Protein AF-A0A1C6N3P7-F1 (afdb_monomer)

Radius of gyration: 24.01 Å; Cα contacts (8 Å, |Δi|>4): 183; chains: 1; bounding box: 75×59×72 Å

Sequence (224 aa):
MQPIRRKLLEGFGTLSPSPNPRHKPSPTPPKTPAANTPNLAEEYLAWARWLDVMHERARQGSEQEVRDLADGKLRFVLRRCMVLREKTMLGGTPGHVLLDETALLARELEQTIGELTGREMPPVDQWPLPCRLYHQQPASSLSQPPLGYSERRRERPARQNQLTDAEHRDAQQAVGCLVMVLQLLRRQPVLIESLPWHAAHASLSRIRDMGRLHVDPGALPAAG

Foldseek 3Di:
DDDDDDDDDDDDDDPDPDDPPDPLDDLDQPPPDPPPDPCPPVNVVSLVVVLVSLLVDLQVHDPVSLLSSLLSQLLVLLVLLVVLLVDLVVDPDDLVVSLLSLLLSLLSLLLSLCVLLVHDHDFSDDPPGHSVVSHDPPPPDDDDDDDDDDDDPVPPPPRPSAQDPVSLVSSLSSLVSSLVSLVSSVVPVVSCPDPSNVSSVVSSVSSCVSHVHDDPVPRDDPDD

pLDDT: mean 71.97, std 21.97, range [32.31, 96.31]

Secondary structure (DSSP, 8-state):
--------------------TT----SSPP----TT-S-HHHHHHHHHHHHHHHHHHHHHS-HHHHHHHHHHHHHHHHHHHHHHHHHHHH--S-HHHHHHHHHHHHHHHHHHHHHHTT------SSTTPPTTTTS------S-------------------S--HHHHHHHHHHHHHHHHHHHHHTT-HHHHTSHHHHHHHHHHHHHHHHHT----TTS-----

Structure (mmCIF, N/CA/C/O backbone):
data_AF-A0A1C6N3P7-F1
#
_entry.id   AF-A0A1C6N3P7-F1
#
loop_
_atom_site.group_PDB
_atom_site.id
_atom_site.type_symbol
_atom_site.label_atom_id
_atom_site.label_alt_id
_atom_site.label_comp_id
_atom_site.label_asym_id
_atom_site.label_entity_id
_atom_site.label_seq_id
_atom_site.pdbx_PDB_ins_code
_atom_site.Cartn_x
_atom_site.Cartn_y
_atom_site.Cartn_z
_atom_site.occupancy
_atom_site.B_iso_or_equiv
_atom_site.auth_seq_id
_atom_site.auth_comp_id
_atom_site.auth_asym_id
_atom_site.auth_atom_id
_atom_site.pdbx_PDB_model_num
ATOM 1 N N . MET A 1 1 ? 52.703 15.929 42.624 1.00 43.28 1 MET A N 1
ATOM 2 C CA . MET A 1 1 ? 51.842 17.020 42.120 1.00 43.28 1 MET A CA 1
ATOM 3 C C . MET A 1 1 ? 50.460 16.904 42.751 1.00 43.28 1 MET A C 1
ATOM 5 O O . MET A 1 1 ? 49.732 15.970 42.460 1.00 43.28 1 MET A O 1
ATOM 9 N N . GLN A 1 2 ? 50.137 17.829 43.647 1.00 32.31 2 GLN A N 1
ATOM 10 C CA . GLN A 1 2 ? 48.787 18.229 44.074 1.00 32.31 2 GLN A CA 1
ATOM 11 C C . GLN A 1 2 ? 48.765 19.771 43.965 1.00 32.31 2 GLN A C 1
ATOM 13 O O . GLN A 1 2 ? 49.855 20.349 43.971 1.00 32.31 2 GLN A O 1
ATOM 18 N N . PRO A 1 3 ? 47.630 20.485 44.077 1.00 52.41 3 PRO A N 1
ATOM 19 C CA . PRO A 1 3 ? 46.278 20.333 43.510 1.00 52.41 3 PRO A CA 1
ATOM 20 C C . PRO A 1 3 ? 45.799 21.687 42.885 1.00 52.41 3 PRO A C 1
ATOM 22 O O . PRO A 1 3 ? 46.578 22.624 42.850 1.00 52.41 3 PRO A O 1
ATOM 25 N N . ILE A 1 4 ? 44.547 21.798 42.397 1.00 35.03 4 ILE A N 1
ATOM 26 C CA . ILE A 1 4 ? 43.636 22.991 42.315 1.00 35.03 4 ILE A CA 1
ATOM 27 C C . ILE A 1 4 ? 42.421 22.512 41.479 1.00 35.03 4 ILE A C 1
ATOM 29 O O . ILE A 1 4 ? 42.578 22.186 40.311 1.00 35.03 4 ILE A O 1
ATOM 33 N N . ARG A 1 5 ? 41.252 22.138 42.024 1.00 34.22 5 ARG A N 1
ATOM 34 C CA . ARG A 1 5 ? 40.142 22.886 42.670 1.00 34.22 5 ARG A CA 1
ATOM 35 C C . ARG A 1 5 ? 39.491 24.022 41.842 1.00 34.22 5 ARG A C 1
ATOM 37 O O . ARG A 1 5 ? 39.962 25.145 41.869 1.00 34.22 5 ARG A O 1
ATOM 44 N N . ARG A 1 6 ? 38.279 23.700 41.348 1.00 41.03 6 ARG A N 1
ATOM 45 C CA . ARG A 1 6 ? 36.998 24.461 41.389 1.00 41.03 6 ARG A CA 1
ATOM 46 C C . ARG A 1 6 ? 36.874 25.781 40.614 1.00 41.03 6 ARG A C 1
ATOM 48 O O . ARG A 1 6 ? 37.550 26.739 40.950 1.00 41.03 6 ARG A O 1
ATOM 55 N N . LYS A 1 7 ? 35.827 25.875 39.778 1.00 36.72 7 LYS A N 1
ATOM 56 C CA . LYS A 1 7 ? 34.465 26.412 40.082 1.00 36.72 7 LYS A CA 1
ATOM 57 C C . LYS A 1 7 ? 33.482 25.668 39.151 1.00 36.72 7 LYS A C 1
ATOM 59 O O . LYS A 1 7 ? 33.821 25.500 37.992 1.00 36.72 7 LYS A O 1
ATOM 64 N N . LEU A 1 8 ? 32.369 25.034 39.526 1.00 37.06 8 LEU A N 1
ATOM 65 C CA . LEU A 1 8 ? 31.287 25.314 40.479 1.00 37.06 8 LEU A CA 1
ATOM 66 C C . LEU A 1 8 ? 30.605 26.671 40.246 1.00 37.06 8 LEU A C 1
ATOM 68 O O . LEU A 1 8 ? 30.988 27.675 40.834 1.00 37.06 8 LEU A O 1
ATOM 72 N N . LEU A 1 9 ? 29.603 26.650 39.371 1.00 35.41 9 LEU A N 1
ATOM 73 C CA . LEU A 1 9 ? 28.275 27.218 39.612 1.00 35.41 9 LEU A CA 1
ATOM 74 C C . LEU A 1 9 ? 27.306 26.108 39.173 1.00 35.41 9 LEU A C 1
ATOM 76 O O . LEU A 1 9 ? 27.269 25.755 38.001 1.00 35.41 9 LEU A O 1
ATOM 80 N N . GLU A 1 10 ? 26.823 25.263 40.083 1.00 34.00 10 GLU A N 1
ATOM 81 C CA . GLU A 1 10 ? 25.628 25.506 40.908 1.00 34.00 10 GLU A CA 1
ATOM 82 C C . GLU A 1 10 ? 24.462 26.070 40.104 1.00 34.00 10 GLU A C 1
ATOM 84 O O . GLU A 1 10 ? 24.495 27.213 39.661 1.00 34.00 10 GLU A O 1
ATOM 89 N N . GLY A 1 11 ? 23.400 25.272 39.995 1.00 33.38 11 GLY A N 1
ATOM 90 C CA . GLY A 1 11 ? 22.095 25.831 39.699 1.00 33.38 11 GLY A CA 1
ATOM 91 C C . GLY A 1 11 ? 21.077 24.851 39.146 1.00 33.38 11 GLY A C 1
ATOM 92 O O . GLY A 1 11 ? 20.816 24.868 37.956 1.00 33.38 11 GLY A O 1
ATOM 93 N N . PHE A 1 12 ? 20.450 24.099 40.050 1.00 34.66 12 PHE A N 1
ATOM 94 C CA . PHE A 1 12 ? 19.056 23.652 39.964 1.00 34.66 12 PHE A CA 1
ATOM 95 C C . PHE A 1 12 ? 18.642 22.662 38.866 1.00 34.66 12 PHE A C 1
ATOM 97 O O . PHE A 1 12 ? 18.469 22.999 37.702 1.00 34.66 12 PHE A O 1
ATOM 104 N N . GLY A 1 13 ? 18.290 21.454 39.313 1.00 33.44 13 GLY A N 1
ATOM 105 C CA . GLY A 1 13 ? 17.357 20.602 38.586 1.00 33.44 13 GLY A CA 1
ATOM 106 C C . GLY A 1 13 ? 17.623 19.119 38.765 1.00 33.44 13 GLY A C 1
ATOM 107 O O . GLY A 1 13 ? 18.137 18.466 37.867 1.00 33.44 13 GLY A O 1
ATOM 108 N N . THR A 1 14 ? 17.231 18.563 39.907 1.00 40.44 14 THR A N 1
ATOM 109 C CA . THR A 1 14 ? 16.907 17.138 40.022 1.00 40.44 14 THR A CA 1
ATOM 110 C C . THR A 1 14 ? 15.862 16.767 38.966 1.00 40.44 14 THR A C 1
ATOM 112 O O . THR A 1 14 ? 14.667 16.939 39.196 1.00 40.44 14 THR A O 1
ATOM 115 N N . LEU A 1 15 ? 16.283 16.246 37.813 1.00 36.34 15 LEU A N 1
ATOM 116 C CA . LEU A 1 15 ? 15.390 15.518 36.914 1.00 36.34 15 LEU A CA 1
ATOM 117 C C . LEU A 1 15 ? 15.471 14.036 37.264 1.00 36.34 15 LEU A C 1
ATOM 119 O O . LEU A 1 15 ? 16.170 13.241 36.644 1.00 36.34 15 LEU A O 1
ATOM 123 N N . SER A 1 16 ? 14.729 13.702 38.317 1.00 35.94 16 SER A N 1
ATOM 124 C CA . SER A 1 16 ? 14.156 12.372 38.481 1.00 35.94 16 SER A CA 1
ATOM 125 C C . SER A 1 16 ? 13.412 11.994 37.185 1.00 35.94 16 SER A C 1
ATOM 127 O O . SER A 1 16 ? 12.793 12.871 36.570 1.00 35.94 16 SER A O 1
ATOM 129 N N . PRO A 1 17 ? 13.450 10.728 36.738 1.00 44.81 17 PRO A N 1
ATOM 130 C CA . PRO A 1 17 ? 12.783 10.316 35.516 1.00 44.81 17 PRO A CA 1
ATOM 131 C C . PRO A 1 17 ? 11.279 10.303 35.782 1.00 44.81 17 PRO A C 1
ATOM 133 O O . PRO A 1 17 ? 10.787 9.477 36.545 1.00 44.81 17 PRO A O 1
ATOM 136 N N . SER A 1 18 ? 10.540 11.228 35.173 1.00 36.03 18 SER A N 1
ATOM 137 C CA . SER A 1 18 ? 9.080 11.175 35.195 1.00 36.03 18 SER A CA 1
ATOM 138 C C . SER A 1 18 ? 8.578 10.812 33.796 1.00 36.03 18 SER A C 1
ATOM 140 O O . SER A 1 18 ? 8.725 11.617 32.871 1.00 36.03 18 SER A O 1
ATOM 142 N N . PRO A 1 19 ? 8.024 9.601 33.599 1.00 43.34 19 PRO A N 1
ATOM 143 C CA . PRO A 1 19 ? 7.340 9.253 32.369 1.00 43.34 19 PRO A CA 1
ATOM 144 C C . PRO A 1 19 ? 6.043 10.049 32.371 1.00 43.34 19 PRO A C 1
ATOM 146 O O . PRO A 1 19 ? 5.183 9.816 33.211 1.00 43.34 19 PRO A O 1
ATOM 149 N N . ASN A 1 20 ? 5.901 11.022 31.477 1.00 32.62 20 ASN A N 1
ATOM 150 C CA . ASN A 1 20 ? 4.658 11.775 31.379 1.00 32.62 20 ASN A CA 1
ATOM 151 C C . ASN A 1 20 ? 3.608 10.869 30.703 1.00 32.62 20 ASN A C 1
ATOM 153 O O . ASN A 1 20 ? 3.689 10.664 29.489 1.00 32.62 20 ASN A O 1
ATOM 157 N N . PRO A 1 21 ? 2.622 10.295 31.420 1.00 46.12 21 PRO A N 1
ATOM 158 C CA . PRO A 1 21 ? 1.696 9.330 30.859 1.00 46.12 21 PRO A CA 1
ATOM 159 C C . PRO A 1 21 ? 0.393 10.073 30.587 1.00 46.12 21 PRO A C 1
ATOM 161 O O . PRO A 1 21 ? -0.566 9.912 31.338 1.00 46.12 21 PRO A O 1
ATOM 164 N N . ARG A 1 22 ? 0.376 11.003 29.618 1.00 38.19 22 ARG A N 1
ATOM 165 C CA . ARG A 1 22 ? -0.874 11.714 29.275 1.00 38.19 22 ARG A CA 1
ATOM 166 C C . ARG A 1 22 ? -0.908 12.543 27.994 1.00 38.19 22 ARG A C 1
ATOM 168 O O . ARG A 1 22 ? -1.908 13.222 27.771 1.00 38.19 22 ARG A O 1
ATOM 175 N N . HIS A 1 23 ? 0.083 12.463 27.109 1.00 41.00 23 HIS A N 1
ATOM 176 C CA . HIS A 1 23 ? -0.179 12.881 25.734 1.00 41.00 23 HIS A CA 1
ATOM 177 C C . HIS A 1 23 ? -0.867 11.730 25.020 1.00 41.00 23 HIS A C 1
ATOM 179 O O . HIS A 1 23 ? -0.221 10.743 24.687 1.00 41.00 23 HIS A O 1
ATOM 185 N N . LYS A 1 24 ? -2.181 11.853 24.797 1.00 42.16 24 LYS A N 1
ATOM 186 C CA . LYS A 1 24 ? -2.827 11.092 23.726 1.00 42.16 24 LYS A CA 1
ATOM 187 C C . LYS A 1 24 ? -2.070 11.459 22.444 1.00 42.16 24 LYS A C 1
ATOM 189 O O . LYS A 1 24 ? -2.105 12.634 22.069 1.00 42.16 24 LYS A O 1
ATOM 194 N N . PRO A 1 25 ? -1.317 10.534 21.833 1.00 50.12 25 PRO A N 1
ATOM 195 C CA . PRO A 1 25 ? -0.632 10.825 20.5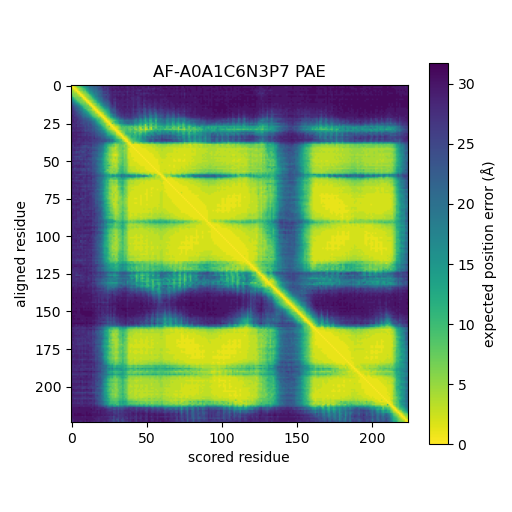85 1.00 50.12 25 PRO A CA 1
ATOM 196 C C . PRO A 1 25 ? -1.671 11.225 19.534 1.00 50.12 25 PRO A C 1
ATOM 198 O O . PRO A 1 25 ? -2.790 10.706 19.524 1.00 50.12 25 PRO A O 1
ATOM 201 N N . SER A 1 26 ? -1.322 12.223 18.721 1.00 50.47 26 SER A N 1
ATOM 202 C CA . SER A 1 26 ? -2.268 12.884 17.823 1.00 50.47 26 SER A CA 1
ATOM 203 C C . SER A 1 26 ? -2.963 11.877 16.892 1.00 50.47 26 SER A C 1
ATOM 205 O O . SER A 1 26 ? -2.279 11.031 16.310 1.00 50.47 26 SER A O 1
ATOM 207 N N . PRO A 1 27 ? -4.291 11.980 16.681 1.00 58.00 27 PRO A N 1
ATOM 208 C CA . PRO A 1 27 ? -5.007 11.165 15.696 1.00 58.00 27 PRO A CA 1
ATOM 209 C C . PRO A 1 27 ? -4.622 11.517 14.252 1.00 58.00 27 PRO A C 1
ATOM 211 O O . PRO A 1 27 ? -5.030 10.837 13.319 1.00 58.00 27 PRO A O 1
ATOM 214 N N . THR A 1 28 ? -3.863 12.594 14.046 1.00 66.62 28 THR A N 1
ATOM 215 C CA . THR A 1 28 ? -3.425 13.004 12.714 1.00 66.62 28 THR A CA 1
ATOM 216 C C . THR A 1 28 ? -2.203 12.204 12.270 1.00 66.62 28 THR A C 1
ATOM 218 O O . THR A 1 28 ? -1.223 12.174 13.023 1.00 66.62 28 THR A O 1
ATOM 221 N N . PRO A 1 29 ? -2.212 11.641 11.049 1.00 70.06 29 PRO A N 1
ATOM 222 C CA . PRO A 1 29 ? -1.032 11.009 10.474 1.00 70.06 29 PRO A CA 1
ATOM 223 C C . PRO A 1 29 ? 0.133 12.007 10.363 1.00 70.06 29 PRO A C 1
ATOM 225 O O . PRO A 1 29 ? -0.095 13.227 10.354 1.00 70.06 29 PRO A O 1
ATOM 228 N N . PRO A 1 30 ? 1.385 11.520 10.276 1.00 75.25 30 PRO A N 1
ATOM 229 C CA . PRO A 1 30 ? 2.530 12.388 10.052 1.00 75.25 30 PRO A CA 1
ATOM 230 C C . PRO A 1 30 ? 2.317 13.221 8.784 1.00 75.25 30 PRO A C 1
ATOM 232 O O . PRO A 1 30 ? 1.809 12.730 7.776 1.00 75.25 30 PRO A O 1
ATOM 235 N N . LYS A 1 31 ? 2.682 14.508 8.845 1.00 70.44 31 LYS A N 1
ATOM 236 C CA . LYS A 1 31 ? 2.590 15.397 7.684 1.00 70.44 31 LYS A CA 1
ATOM 237 C C . LYS A 1 31 ? 3.487 14.838 6.592 1.00 70.44 31 LYS A C 1
ATOM 239 O O . LYS A 1 31 ? 4.702 14.839 6.759 1.00 70.44 31 LYS A O 1
ATOM 244 N N . THR A 1 32 ? 2.887 14.402 5.491 1.00 59.53 32 THR A N 1
ATOM 245 C CA . THR A 1 32 ? 3.620 14.076 4.273 1.00 59.53 32 THR A CA 1
ATOM 246 C C . THR A 1 32 ? 4.294 15.357 3.794 1.00 59.53 32 THR 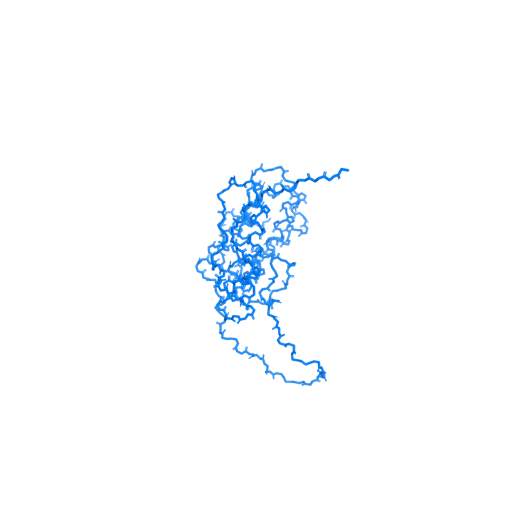A C 1
ATOM 248 O O . THR A 1 32 ? 3.594 16.320 3.458 1.00 59.53 32 THR A O 1
ATOM 251 N N . PRO A 1 33 ? 5.628 15.442 3.835 1.00 54.16 33 PRO A N 1
ATOM 252 C CA . PRO A 1 33 ? 6.298 16.632 3.357 1.00 54.16 33 PRO A CA 1
ATOM 253 C C . PRO A 1 33 ? 6.109 16.742 1.833 1.00 54.16 33 PRO A C 1
ATOM 255 O O . PRO A 1 33 ? 5.895 15.745 1.141 1.00 54.16 33 PRO A O 1
ATOM 258 N N . ALA A 1 34 ? 6.118 17.969 1.304 1.00 51.81 34 ALA A N 1
ATOM 259 C CA . ALA A 1 34 ? 6.021 18.192 -0.139 1.00 51.81 34 ALA A CA 1
ATOM 260 C C . ALA A 1 34 ? 7.133 17.415 -0.868 1.00 51.81 34 ALA A C 1
ATOM 262 O O . ALA A 1 34 ? 8.212 17.244 -0.300 1.00 51.81 34 ALA A O 1
ATOM 263 N N . ALA A 1 35 ? 6.873 16.995 -2.115 1.00 53.12 35 ALA A N 1
ATOM 264 C CA . ALA A 1 35 ? 7.624 16.028 -2.941 1.00 53.12 35 ALA A CA 1
ATOM 265 C C . ALA A 1 35 ? 9.168 16.182 -3.040 1.00 53.12 35 ALA A C 1
ATOM 267 O O . ALA A 1 35 ? 9.828 15.342 -3.636 1.00 53.12 35 ALA A O 1
ATOM 268 N N . ASN A 1 36 ? 9.763 17.207 -2.427 1.00 50.41 36 ASN A N 1
ATOM 269 C CA . ASN A 1 36 ? 11.185 17.549 -2.469 1.00 50.41 36 ASN A CA 1
ATOM 270 C C . ASN A 1 36 ? 11.937 17.293 -1.147 1.00 50.41 36 ASN A C 1
ATOM 272 O O . ASN A 1 36 ? 12.930 17.964 -0.867 1.00 50.41 36 ASN A O 1
ATOM 276 N N . THR A 1 37 ? 11.474 16.383 -0.289 1.00 53.31 37 THR A N 1
ATOM 277 C CA . THR A 1 37 ? 12.134 16.132 1.008 1.00 53.31 37 THR A CA 1
ATOM 278 C C . THR A 1 37 ? 13.145 14.988 0.906 1.00 53.31 37 THR A C 1
ATOM 280 O O . THR A 1 37 ? 12.773 13.887 0.509 1.00 53.31 37 THR A O 1
ATOM 283 N N . PRO A 1 38 ? 14.414 15.196 1.296 1.00 55.56 38 PRO A N 1
ATOM 284 C CA . PRO A 1 38 ? 15.492 14.238 1.047 1.00 55.56 38 PRO A CA 1
ATOM 285 C C . PRO A 1 38 ? 15.511 13.001 1.965 1.00 55.56 38 PRO A C 1
ATOM 287 O O . PRO A 1 38 ? 16.461 12.228 1.878 1.00 55.56 38 PRO A O 1
ATOM 290 N N . ASN A 1 39 ? 14.513 12.770 2.832 1.00 77.31 39 ASN A N 1
ATOM 291 C CA . ASN A 1 39 ? 14.561 11.646 3.778 1.00 77.31 39 ASN A CA 1
ATOM 292 C C . ASN A 1 39 ? 13.263 10.824 3.868 1.00 77.31 39 ASN A C 1
ATOM 294 O O . ASN A 1 39 ? 12.530 10.856 4.855 1.00 77.31 39 ASN A O 1
ATOM 298 N N . LEU A 1 40 ? 13.006 10.033 2.822 1.00 79.50 40 LEU A N 1
ATOM 299 C CA . LEU A 1 40 ? 11.903 9.066 2.773 1.00 79.50 40 LEU A CA 1
ATOM 300 C C . LEU A 1 40 ? 11.977 8.025 3.909 1.00 79.50 40 LEU A C 1
ATOM 302 O O . LEU A 1 40 ? 10.947 7.556 4.389 1.00 79.50 40 LEU 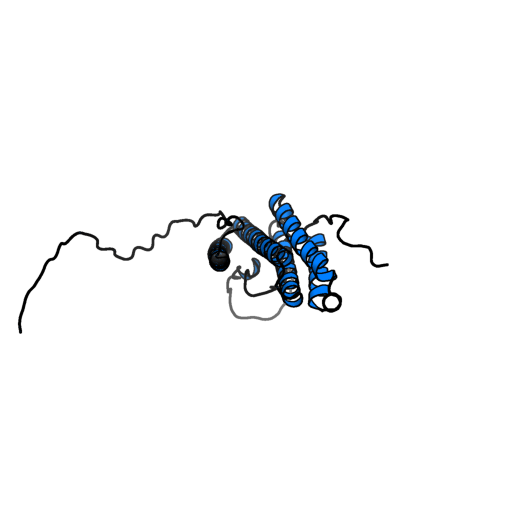A O 1
ATOM 306 N N . ALA A 1 41 ? 13.186 7.675 4.360 1.00 76.19 41 ALA A N 1
ATOM 307 C CA . ALA A 1 41 ? 13.377 6.719 5.447 1.00 76.19 41 ALA A CA 1
ATOM 308 C C . ALA A 1 41 ? 12.863 7.272 6.786 1.00 76.19 41 ALA A C 1
ATOM 310 O O . ALA A 1 41 ? 12.147 6.575 7.504 1.00 76.19 41 ALA A O 1
ATOM 311 N N . GLU A 1 42 ? 13.161 8.535 7.103 1.00 79.00 42 GLU A N 1
ATOM 312 C CA . GLU A 1 42 ? 12.590 9.215 8.274 1.00 79.00 42 GLU A CA 1
ATOM 313 C C . GLU A 1 42 ? 11.068 9.338 8.182 1.00 79.00 42 GLU A C 1
ATOM 315 O O . GLU A 1 42 ? 10.377 9.119 9.180 1.00 79.00 42 GLU A O 1
ATOM 320 N N . GLU A 1 43 ? 10.534 9.627 6.991 1.00 83.94 43 GLU A N 1
ATOM 321 C CA . GLU A 1 43 ? 9.088 9.670 6.764 1.00 83.94 43 GLU A CA 1
ATOM 322 C C . GLU A 1 43 ? 8.443 8.315 7.094 1.00 83.94 43 GLU A C 1
ATOM 324 O O . GLU A 1 43 ? 7.477 8.250 7.856 1.00 83.94 43 GLU A O 1
ATOM 329 N N . TYR A 1 44 ? 8.996 7.216 6.576 1.00 83.00 44 TYR A N 1
ATOM 330 C CA . TYR A 1 44 ? 8.456 5.874 6.811 1.00 83.00 44 TYR A CA 1
ATOM 331 C C . TYR A 1 44 ? 8.609 5.436 8.267 1.00 83.00 44 TYR A C 1
ATOM 333 O O . TYR A 1 44 ? 7.700 4.810 8.805 1.00 83.00 44 TYR A O 1
ATOM 341 N N . LEU A 1 45 ? 9.694 5.821 8.944 1.00 80.69 45 LEU A N 1
ATOM 342 C CA . LEU A 1 45 ? 9.842 5.600 10.385 1.00 80.69 45 LEU A CA 1
ATOM 343 C C . LEU A 1 45 ? 8.798 6.376 11.198 1.00 80.69 45 LEU A C 1
ATOM 345 O O . LEU A 1 45 ? 8.297 5.862 12.200 1.00 80.69 45 LEU A O 1
ATOM 349 N N . ALA A 1 46 ? 8.445 7.595 10.784 1.00 82.44 46 ALA A N 1
ATOM 350 C CA . ALA A 1 46 ? 7.387 8.368 11.430 1.00 82.44 46 ALA A CA 1
ATOM 351 C C . ALA A 1 46 ? 6.010 7.717 11.228 1.00 82.44 46 ALA A C 1
ATOM 353 O O . ALA A 1 46 ? 5.249 7.592 12.190 1.00 82.44 46 ALA A O 1
ATOM 354 N N . TRP A 1 47 ? 5.714 7.248 10.011 1.00 85.69 47 TRP A N 1
ATOM 355 C CA . TRP A 1 47 ? 4.516 6.453 9.725 1.00 85.69 47 TRP A CA 1
ATOM 356 C C . TRP A 1 47 ? 4.471 5.166 10.543 1.00 85.69 47 TRP A C 1
ATOM 358 O O . TRP A 1 47 ? 3.421 4.846 11.095 1.00 85.69 47 TRP A O 1
ATOM 368 N N . ALA A 1 48 ? 5.606 4.475 10.678 1.00 82.44 48 ALA A N 1
ATOM 369 C CA . ALA A 1 48 ? 5.713 3.259 11.470 1.00 82.44 48 ALA A CA 1
ATOM 370 C C . ALA A 1 48 ? 5.333 3.479 12.927 1.00 82.44 48 ALA A C 1
ATOM 372 O O . ALA A 1 48 ? 4.377 2.885 13.419 1.00 82.44 48 ALA A O 1
ATOM 373 N N . ARG A 1 49 ? 5.988 4.445 13.574 1.00 82.38 49 ARG A N 1
ATOM 374 C CA . ARG A 1 49 ? 5.697 4.802 14.968 1.00 82.38 49 ARG A CA 1
ATOM 375 C C . ARG A 1 49 ? 4.248 5.238 15.166 1.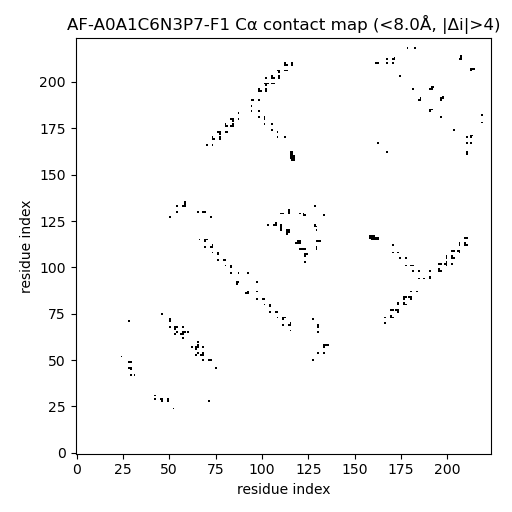00 82.38 49 ARG A C 1
ATOM 377 O O . ARG A 1 49 ? 3.653 4.938 16.198 1.00 82.38 49 ARG A O 1
ATOM 384 N N . TRP A 1 50 ? 3.679 5.963 14.204 1.00 84.81 50 TRP A N 1
ATOM 385 C CA . TRP A 1 50 ? 2.289 6.402 14.283 1.00 84.81 50 TRP A CA 1
ATOM 386 C C . TRP A 1 50 ? 1.305 5.232 14.139 1.00 84.81 50 TRP A C 1
ATOM 388 O O . TRP A 1 50 ? 0.363 5.134 14.923 1.00 84.81 50 TRP A O 1
ATOM 398 N N . LEU A 1 51 ? 1.538 4.310 13.201 1.00 86.06 51 LEU A N 1
ATOM 399 C CA . LEU A 1 51 ? 0.712 3.111 13.037 1.00 86.06 51 LEU A CA 1
ATOM 400 C C . LEU A 1 51 ? 0.825 2.159 14.237 1.00 86.06 51 LEU A C 1
ATOM 402 O O . LEU A 1 51 ? -0.187 1.582 14.624 1.00 86.06 51 LEU A O 1
ATOM 406 N N . ASP A 1 52 ? 1.994 2.052 14.874 1.00 83.31 52 ASP A N 1
ATOM 407 C CA . ASP A 1 52 ? 2.175 1.272 16.109 1.00 83.31 52 ASP A CA 1
ATOM 408 C C . ASP A 1 52 ? 1.354 1.857 17.268 1.00 83.31 52 ASP A C 1
ATOM 410 O O . ASP A 1 52 ? 0.687 1.144 18.018 1.00 83.31 52 ASP A O 1
ATOM 414 N N . VAL A 1 53 ? 1.326 3.183 17.382 1.00 84.62 53 VAL A N 1
ATOM 415 C CA . VAL A 1 53 ? 0.469 3.884 18.340 1.00 84.62 53 VAL A CA 1
ATOM 416 C C . VAL A 1 53 ? -1.017 3.639 18.055 1.00 84.62 53 VAL A C 1
ATOM 418 O O . VAL A 1 53 ? -1.792 3.381 18.978 1.00 84.62 53 VAL A O 1
ATOM 421 N N . MET A 1 54 ? -1.430 3.732 16.788 1.00 84.06 54 MET A N 1
ATOM 422 C CA . MET A 1 54 ? -2.810 3.460 16.375 1.00 84.06 54 MET A CA 1
ATOM 423 C C . MET A 1 54 ? -3.187 2.003 16.635 1.00 84.06 54 MET A C 1
ATOM 425 O O . MET A 1 54 ? -4.312 1.721 17.046 1.00 84.06 54 MET A O 1
ATOM 429 N N . HIS A 1 55 ? -2.236 1.087 16.465 1.00 82.69 55 HIS A N 1
ATOM 430 C CA . HIS A 1 55 ? -2.392 -0.308 16.827 1.00 82.69 55 HIS A CA 1
ATOM 431 C C . HIS A 1 55 ? -2.660 -0.475 18.327 1.00 82.69 55 HIS A C 1
ATOM 433 O O . HIS A 1 55 ? -3.654 -1.113 18.684 1.00 82.69 55 HIS A O 1
ATOM 439 N N . GLU A 1 56 ? -1.832 0.104 19.199 1.00 82.31 56 GLU A N 1
ATOM 440 C CA . GLU A 1 56 ? -2.020 -0.011 20.652 1.00 82.31 56 GLU A CA 1
ATOM 441 C C . GLU A 1 56 ? -3.378 0.537 21.109 1.00 82.31 56 GLU A C 1
ATOM 443 O O . GLU A 1 56 ? -4.019 -0.045 21.987 1.00 82.31 56 GLU A O 1
ATOM 448 N N . ARG A 1 57 ? -3.866 1.601 20.458 1.00 82.00 57 ARG A N 1
ATOM 449 C CA . ARG A 1 57 ? -5.226 2.119 20.662 1.00 82.00 57 ARG A CA 1
ATOM 450 C C . ARG A 1 57 ? -6.279 1.112 20.209 1.00 82.00 57 ARG A C 1
ATOM 452 O O . ARG A 1 57 ? -7.060 0.639 21.025 1.00 82.00 57 ARG A O 1
ATOM 459 N N . ALA A 1 58 ? -6.219 0.674 18.952 1.00 80.38 58 ALA A N 1
ATOM 460 C CA . ALA A 1 58 ? -7.146 -0.308 18.390 1.00 80.38 58 ALA A CA 1
ATOM 461 C C . ALA A 1 58 ? -7.199 -1.634 19.177 1.00 80.38 58 ALA A C 1
ATOM 463 O O . ALA A 1 58 ? -8.225 -2.312 19.159 1.00 80.38 58 ALA A O 1
ATOM 464 N N . ARG A 1 59 ? -6.123 -2.008 19.885 1.00 76.19 59 ARG A N 1
ATOM 465 C CA . ARG A 1 59 ? -6.074 -3.206 20.742 1.00 76.19 59 ARG A CA 1
ATOM 466 C C . ARG A 1 59 ? -6.931 -3.080 22.004 1.00 76.19 59 ARG A C 1
ATOM 468 O O . ARG A 1 59 ? -7.423 -4.085 22.509 1.00 76.19 59 ARG A O 1
ATOM 475 N N . GLN A 1 60 ? -7.068 -1.870 22.535 1.00 73.38 60 GLN A N 1
ATOM 476 C CA . GLN A 1 60 ? -7.778 -1.567 23.785 1.00 73.38 60 GLN A CA 1
ATOM 477 C C . GLN A 1 60 ? -9.115 -0.846 23.529 1.00 73.38 60 GLN A C 1
ATOM 479 O O . GLN A 1 60 ? -9.877 -0.589 24.461 1.00 73.38 60 GLN A O 1
ATOM 484 N N . GLY A 1 61 ? -9.363 -0.500 22.267 1.00 65.56 61 GLY A N 1
ATOM 485 C CA . GLY A 1 61 ? -10.347 0.471 21.833 1.00 65.56 61 GLY A CA 1
ATOM 486 C C . GLY A 1 61 ? -11.661 -0.069 21.300 1.00 65.56 61 GLY A C 1
ATOM 487 O O . GLY A 1 61 ? -11.924 -1.269 21.244 1.00 65.56 61 GLY A O 1
ATOM 488 N N . SER A 1 62 ? -12.496 0.878 20.876 1.00 79.81 62 SER A N 1
ATOM 489 C CA . SER A 1 62 ? -13.765 0.624 20.195 1.00 79.81 62 SER A CA 1
ATOM 490 C C . SER A 1 62 ? -13.561 0.254 18.721 1.00 79.81 62 SER A C 1
ATOM 492 O O . SER A 1 62 ? -12.477 0.407 18.157 1.00 79.81 62 SER A O 1
ATOM 494 N N . GLU A 1 63 ? -14.636 -0.178 18.055 1.00 78.06 63 GLU A N 1
ATOM 495 C CA . GLU A 1 63 ? -14.636 -0.441 16.607 1.00 78.06 63 GLU A CA 1
ATOM 496 C C . GLU A 1 63 ? -14.156 0.762 15.778 1.00 78.06 63 GLU A C 1
ATOM 498 O O . GLU A 1 63 ? -13.547 0.574 14.725 1.00 78.06 63 GLU A O 1
ATOM 503 N N . GLN A 1 64 ? -14.361 1.985 16.276 1.00 82.75 64 GLN A N 1
ATOM 504 C CA . GLN A 1 64 ? -13.866 3.199 15.634 1.00 82.75 64 GLN A CA 1
ATOM 505 C C . GLN A 1 64 ? -12.336 3.238 15.595 1.00 82.75 64 GLN A C 1
ATOM 507 O O . GLN A 1 64 ? -11.775 3.566 14.560 1.00 82.75 64 GLN A O 1
ATOM 512 N N . GLU A 1 65 ? -11.645 2.842 16.667 1.00 83.00 65 GLU A N 1
ATOM 513 C CA . GLU A 1 65 ? -10.175 2.864 16.691 1.00 83.00 65 GLU A CA 1
ATOM 514 C C . GLU A 1 65 ? -9.574 1.804 15.754 1.00 83.00 65 GLU A C 1
ATOM 516 O O . GLU A 1 65 ? -8.527 2.021 15.146 1.00 83.00 65 GLU A O 1
ATOM 521 N N . VAL A 1 66 ? -10.273 0.678 15.569 1.00 80.69 66 VAL A N 1
ATOM 522 C CA . VAL A 1 66 ? -9.921 -0.332 14.558 1.00 80.69 66 VAL A CA 1
ATOM 523 C C . VAL A 1 66 ? -10.110 0.221 13.145 1.00 80.69 66 VAL A C 1
ATOM 525 O O . VAL A 1 66 ? -9.264 -0.019 12.280 1.00 80.69 66 VAL A O 1
ATOM 528 N N . ARG A 1 67 ? -11.193 0.973 12.901 1.00 84.56 67 ARG A N 1
ATOM 529 C CA . ARG A 1 67 ? -11.418 1.635 11.610 1.00 84.56 67 ARG A CA 1
ATOM 530 C C . ARG A 1 67 ? -10.370 2.713 11.345 1.00 84.56 67 ARG A C 1
ATOM 532 O O . ARG A 1 67 ? -9.817 2.736 10.252 1.00 84.56 67 ARG A O 1
ATOM 539 N N . ASP A 1 68 ? -10.037 3.529 12.342 1.00 86.12 68 ASP A N 1
ATOM 540 C CA . ASP A 1 68 ? -9.017 4.574 12.224 1.00 86.12 68 ASP A CA 1
ATOM 541 C C . ASP A 1 68 ? -7.632 3.977 11.909 1.00 86.12 68 ASP A C 1
ATOM 543 O O . ASP A 1 68 ? -6.870 4.543 11.126 1.00 86.12 68 ASP A O 1
ATOM 547 N N . LEU A 1 69 ? -7.299 2.809 12.474 1.00 86.50 69 LEU A N 1
ATOM 548 C CA . LEU A 1 69 ? -6.080 2.079 12.115 1.00 86.50 69 LEU A CA 1
ATOM 549 C C . LEU A 1 69 ? -6.110 1.613 10.651 1.00 86.50 69 LEU A C 1
ATOM 551 O O . LEU A 1 69 ? -5.112 1.753 9.945 1.00 86.50 69 LEU A O 1
ATOM 555 N N . ALA A 1 70 ? -7.231 1.059 10.189 1.00 86.50 70 ALA A N 1
ATOM 556 C CA . ALA A 1 70 ? -7.378 0.601 8.810 1.00 86.50 70 ALA A CA 1
ATOM 557 C C . ALA A 1 70 ? -7.322 1.765 7.796 1.00 86.50 70 ALA A C 1
ATOM 559 O O . ALA A 1 70 ? -6.647 1.645 6.773 1.00 86.50 70 ALA A O 1
ATOM 560 N N . ASP A 1 71 ? -7.937 2.911 8.107 1.00 89.06 71 ASP A N 1
ATOM 561 C CA . ASP A 1 71 ? -7.797 4.162 7.343 1.00 89.06 71 ASP A CA 1
ATOM 562 C C . ASP A 1 71 ? -6.340 4.655 7.345 1.00 89.06 71 ASP A C 1
ATOM 564 O O . ASP A 1 71 ? -5.770 4.971 6.299 1.00 89.06 71 ASP A O 1
ATOM 568 N N . GLY A 1 72 ? -5.676 4.627 8.503 1.00 89.62 72 GLY A N 1
ATOM 569 C CA . GLY A 1 72 ? -4.258 4.959 8.625 1.00 89.62 72 GLY A CA 1
ATOM 570 C C . GLY A 1 72 ? -3.362 4.121 7.709 1.00 89.62 72 GLY A C 1
ATOM 571 O O . GLY A 1 72 ? -2.461 4.656 7.057 1.00 89.62 72 GLY A O 1
ATOM 572 N N . LYS A 1 73 ? -3.632 2.816 7.606 1.00 90.19 73 LYS A N 1
ATOM 573 C CA . LYS A 1 73 ? -2.929 1.923 6.673 1.00 90.19 73 LYS A CA 1
ATOM 574 C C . LYS A 1 73 ? -3.208 2.268 5.223 1.00 90.19 73 LYS A C 1
ATOM 576 O O . LYS A 1 73 ? -2.271 2.281 4.431 1.00 90.19 73 LYS A O 1
ATOM 581 N N . LEU A 1 74 ? -4.460 2.569 4.877 1.00 92.25 74 LEU A N 1
ATOM 582 C CA . LEU A 1 74 ? -4.828 2.954 3.517 1.00 92.25 74 LEU A CA 1
ATOM 583 C C . LEU A 1 74 ? -4.036 4.185 3.069 1.00 92.25 74 LEU A C 1
ATOM 585 O O . LEU A 1 74 ? -3.449 4.178 1.988 1.00 92.25 74 LEU A O 1
ATOM 589 N N . ARG A 1 75 ? -3.933 5.201 3.930 1.00 92.31 75 ARG A N 1
ATOM 590 C CA . ARG A 1 75 ? -3.143 6.411 3.654 1.00 92.31 75 ARG A CA 1
ATOM 591 C C . ARG A 1 75 ? -1.656 6.119 3.507 1.00 92.31 75 ARG A C 1
ATOM 593 O O . ARG A 1 75 ? -1.001 6.687 2.634 1.00 92.31 75 ARG A O 1
ATOM 600 N N . PHE A 1 76 ? -1.121 5.217 4.325 1.00 91.06 76 PHE A N 1
ATOM 601 C CA . PHE A 1 76 ? 0.276 4.813 4.217 1.00 91.06 76 PHE A CA 1
ATOM 602 C C . PHE A 1 76 ? 0.563 4.052 2.912 1.00 91.06 76 PHE A C 1
ATOM 604 O O . PHE A 1 76 ? 1.528 4.362 2.208 1.00 91.06 76 PHE A O 1
ATOM 611 N N . VAL A 1 77 ? -0.307 3.109 2.537 1.00 92.44 77 VAL A N 1
ATOM 612 C CA . VAL A 1 77 ? -0.234 2.393 1.253 1.00 92.44 77 VAL A CA 1
ATOM 613 C C . VAL A 1 77 ? -0.349 3.374 0.087 1.00 92.44 77 VAL A C 1
ATOM 615 O O . VAL A 1 77 ? 0.458 3.312 -0.841 1.00 92.44 77 VAL A O 1
ATOM 618 N N . LEU A 1 78 ? -1.281 4.330 0.148 1.00 93.88 78 LEU A N 1
ATOM 619 C CA . LEU A 1 78 ? -1.412 5.393 -0.847 1.00 93.88 78 LEU A CA 1
ATOM 620 C C . LEU A 1 78 ? -0.115 6.201 -0.981 1.00 93.88 78 LEU A C 1
ATOM 622 O O . LEU A 1 78 ? 0.359 6.408 -2.099 1.00 93.88 78 LEU A O 1
ATOM 626 N N . ARG A 1 79 ? 0.502 6.614 0.133 1.00 92.31 79 ARG A N 1
ATOM 627 C CA . ARG A 1 79 ? 1.777 7.343 0.102 1.00 92.31 79 ARG A CA 1
ATOM 628 C C . ARG A 1 79 ? 2.868 6.536 -0.601 1.00 92.31 79 ARG A C 1
ATOM 630 O O . ARG A 1 79 ? 3.544 7.074 -1.479 1.00 92.31 79 ARG A O 1
ATOM 637 N N . ARG A 1 80 ? 2.998 5.244 -0.291 1.00 92.38 80 ARG A N 1
ATOM 638 C CA . ARG A 1 80 ? 3.945 4.347 -0.976 1.00 92.38 80 ARG A CA 1
ATOM 639 C C . ARG A 1 80 ? 3.629 4.199 -2.467 1.00 92.38 80 ARG A C 1
ATOM 641 O O . ARG A 1 80 ? 4.549 4.224 -3.279 1.00 92.38 80 ARG A O 1
ATOM 648 N N . CYS A 1 81 ? 2.352 4.135 -2.847 1.00 94.25 81 CYS A N 1
ATOM 649 C CA . CYS A 1 81 ? 1.930 4.114 -4.251 1.00 94.25 81 CYS A CA 1
ATOM 650 C C . CYS A 1 81 ? 2.308 5.408 -4.992 1.00 94.25 81 CYS A C 1
ATOM 652 O O . CYS A 1 81 ? 2.753 5.349 -6.138 1.00 94.25 81 CYS A O 1
ATOM 654 N N . MET A 1 82 ? 2.172 6.574 -4.350 1.00 93.94 82 MET A N 1
ATOM 655 C CA . MET A 1 82 ? 2.590 7.859 -4.926 1.00 93.94 82 MET A CA 1
ATOM 656 C C . MET A 1 82 ? 4.106 7.913 -5.144 1.00 93.94 82 MET A C 1
ATOM 658 O O . MET A 1 82 ? 4.549 8.303 -6.223 1.00 93.94 82 MET A O 1
ATOM 662 N N . VAL A 1 83 ? 4.889 7.455 -4.163 1.00 92.00 83 VAL A N 1
ATOM 663 C CA . VAL A 1 83 ? 6.354 7.359 -4.273 1.00 92.00 83 VAL A CA 1
ATOM 664 C C . VAL A 1 83 ? 6.758 6.388 -5.384 1.00 92.00 83 VAL A C 1
ATOM 666 O O . VAL A 1 83 ? 7.633 6.703 -6.185 1.00 92.00 83 VAL A O 1
ATOM 669 N N . LEU A 1 84 ? 6.107 5.225 -5.488 1.00 93.94 84 LEU A N 1
ATOM 670 C CA . LEU A 1 84 ? 6.346 4.274 -6.577 1.00 93.94 84 LEU A CA 1
ATOM 671 C C . LEU A 1 84 ? 6.046 4.898 -7.949 1.00 93.94 84 LEU A C 1
ATOM 673 O O . LEU A 1 84 ? 6.824 4.736 -8.891 1.00 93.94 84 LEU A O 1
ATOM 677 N N . ARG A 1 85 ? 4.948 5.653 -8.062 1.00 94.19 85 ARG A N 1
ATOM 678 C CA . ARG A 1 85 ? 4.616 6.424 -9.266 1.00 94.19 85 ARG A CA 1
ATOM 679 C C . ARG A 1 85 ? 5.722 7.423 -9.614 1.00 94.19 85 ARG A C 1
ATOM 681 O O . ARG A 1 85 ? 6.132 7.470 -10.769 1.00 94.19 85 ARG A O 1
ATOM 688 N N . GLU A 1 86 ? 6.217 8.188 -8.646 1.00 91.88 86 GLU A N 1
ATOM 689 C CA . GLU A 1 86 ? 7.316 9.144 -8.846 1.00 91.88 86 GLU A CA 1
ATOM 690 C C . GLU A 1 86 ? 8.604 8.441 -9.296 1.00 91.88 86 GLU A C 1
ATOM 692 O O . GLU A 1 86 ? 9.162 8.814 -10.328 1.00 91.88 86 GLU A O 1
ATOM 697 N N . LYS A 1 87 ? 9.019 7.368 -8.605 1.00 91.25 87 LYS A N 1
ATOM 698 C CA . LYS A 1 87 ? 10.164 6.522 -8.997 1.00 91.25 87 LYS A CA 1
ATOM 699 C C . LYS A 1 87 ? 10.036 6.029 -10.442 1.00 91.25 87 LYS A C 1
ATOM 701 O O . LYS A 1 87 ? 10.995 6.073 -11.206 1.00 91.25 87 LYS A O 1
ATOM 706 N N . THR A 1 88 ? 8.840 5.578 -10.822 1.00 92.62 88 THR A N 1
ATOM 707 C CA . THR A 1 88 ? 8.568 5.063 -12.171 1.00 92.62 88 THR A CA 1
ATOM 708 C C . THR A 1 88 ? 8.657 6.171 -13.224 1.00 92.62 88 THR A C 1
ATOM 710 O O . THR A 1 88 ? 9.207 5.944 -14.298 1.00 92.62 88 THR A O 1
ATOM 713 N N . MET A 1 89 ? 8.155 7.372 -12.918 1.00 91.44 89 MET A N 1
ATOM 714 C CA . MET A 1 89 ? 8.190 8.529 -13.824 1.00 91.44 89 MET A CA 1
ATOM 715 C C . MET A 1 89 ? 9.596 9.111 -14.003 1.00 91.44 89 MET A C 1
ATOM 717 O O . MET A 1 89 ? 9.929 9.554 -15.100 1.00 91.44 89 MET A O 1
ATOM 721 N N . LEU A 1 90 ? 10.414 9.121 -12.946 1.00 89.44 90 LEU A N 1
ATOM 722 C CA . LEU A 1 90 ? 11.799 9.604 -13.000 1.00 89.44 90 LEU A CA 1
ATOM 723 C C . LEU A 1 90 ? 12.731 8.641 -13.753 1.00 89.44 90 LEU A C 1
ATOM 725 O O . LEU A 1 90 ? 13.749 9.068 -14.294 1.00 89.44 90 LEU A O 1
ATOM 729 N N . GLY A 1 91 ? 12.378 7.356 -13.820 1.00 84.69 91 GLY A N 1
ATOM 730 C CA . GLY A 1 91 ? 13.212 6.328 -14.434 1.00 84.69 91 GLY A CA 1
ATOM 731 C C . GLY A 1 91 ? 14.424 5.947 -13.573 1.00 84.69 91 GLY A C 1
ATOM 732 O O . GLY A 1 91 ? 14.548 6.337 -12.416 1.00 84.69 91 GLY A O 1
ATOM 733 N N . GLY A 1 92 ? 15.311 5.108 -14.115 1.00 85.38 92 GLY A N 1
ATOM 734 C CA . GLY A 1 92 ? 16.541 4.666 -13.437 1.00 85.38 92 GLY A CA 1
ATOM 735 C C . GLY A 1 92 ? 16.384 3.475 -12.482 1.00 85.38 92 GLY A C 1
ATOM 736 O O . GLY A 1 92 ? 17.381 2.852 -12.126 1.00 85.38 92 GLY A O 1
ATOM 737 N N . THR A 1 93 ? 15.154 3.096 -12.120 1.00 89.25 93 THR A N 1
ATOM 738 C CA . THR A 1 93 ? 14.891 1.853 -11.374 1.00 89.25 93 THR A CA 1
ATOM 739 C C . THR A 1 93 ? 14.626 0.698 -12.349 1.00 89.25 93 THR A C 1
ATOM 741 O O . THR A 1 93 ? 13.832 0.873 -13.278 1.00 89.25 93 THR A O 1
ATOM 744 N N . PRO A 1 94 ? 15.244 -0.487 -12.170 1.00 92.19 94 PRO A N 1
ATOM 745 C CA . PRO A 1 94 ? 14.973 -1.646 -13.017 1.00 92.19 94 PRO A CA 1
ATOM 746 C C . PRO A 1 94 ? 13.495 -2.055 -12.997 1.00 92.19 94 PRO A C 1
ATOM 748 O O . PRO A 1 94 ? 12.864 -2.100 -11.941 1.00 92.19 94 PRO A O 1
ATOM 751 N N . GLY A 1 95 ? 12.947 -2.408 -14.164 1.00 90.69 95 GLY A N 1
ATOM 752 C CA . GLY A 1 95 ? 11.518 -2.702 -14.312 1.00 90.69 95 GLY A CA 1
ATOM 753 C C . GLY A 1 95 ? 11.015 -3.872 -13.458 1.00 90.69 95 GLY A C 1
ATOM 754 O O . GLY A 1 95 ? 9.902 -3.806 -12.951 1.00 90.69 95 GLY A O 1
ATOM 755 N N . HIS A 1 96 ? 11.838 -4.903 -13.231 1.00 92.50 96 HIS A N 1
ATOM 756 C CA . HIS A 1 96 ? 11.474 -6.028 -12.359 1.00 92.50 96 HIS A CA 1
ATOM 757 C C . HIS A 1 96 ? 11.324 -5.599 -10.890 1.00 92.50 96 HIS A C 1
ATOM 759 O O . HIS A 1 96 ? 10.363 -5.993 -10.246 1.00 92.50 96 HIS A O 1
ATOM 765 N N . VAL A 1 97 ? 12.195 -4.708 -10.395 1.00 92.69 97 VAL A N 1
ATOM 766 C CA . VAL A 1 97 ? 12.095 -4.151 -9.032 1.00 92.69 97 VAL A CA 1
ATOM 767 C C . VAL A 1 97 ? 10.803 -3.352 -8.875 1.00 92.69 97 VAL A C 1
ATOM 769 O O . VAL A 1 97 ? 10.080 -3.521 -7.896 1.00 92.69 97 VAL A O 1
ATOM 772 N N . LEU A 1 98 ? 10.484 -2.507 -9.862 1.00 93.94 98 LEU A N 1
ATOM 773 C CA . LEU A 1 98 ? 9.231 -1.749 -9.869 1.00 93.94 98 LEU A CA 1
ATOM 774 C C . LEU A 1 98 ? 8.015 -2.679 -9.898 1.00 93.94 98 LEU A C 1
ATOM 776 O O . LEU A 1 98 ? 7.018 -2.402 -9.233 1.00 93.94 98 LEU A O 1
ATOM 780 N N . LEU A 1 99 ? 8.087 -3.779 -10.648 1.00 95.00 99 LEU A N 1
ATOM 781 C CA . LEU A 1 99 ? 6.999 -4.742 -10.749 1.00 95.00 99 LEU A CA 1
ATOM 782 C C . LEU A 1 99 ? 6.768 -5.502 -9.439 1.00 95.00 99 LEU A C 1
ATOM 784 O O . LEU A 1 99 ? 5.619 -5.635 -9.019 1.00 95.00 99 LEU A O 1
ATOM 788 N N . ASP A 1 100 ? 7.835 -5.952 -8.781 1.00 93.12 100 ASP A N 1
ATOM 789 C CA . ASP A 1 100 ? 7.751 -6.629 -7.485 1.00 93.12 100 ASP A CA 1
ATOM 790 C C . ASP A 1 100 ? 7.171 -5.691 -6.414 1.00 93.12 100 ASP A C 1
ATOM 792 O O . ASP A 1 100 ? 6.244 -6.069 -5.692 1.00 93.12 100 ASP A O 1
ATOM 796 N N . GLU A 1 101 ? 7.629 -4.432 -6.369 1.00 92.44 101 GLU A N 1
ATOM 797 C CA . GLU A 1 101 ? 7.084 -3.402 -5.469 1.00 92.44 101 GLU A CA 1
ATOM 798 C C . GLU A 1 101 ? 5.601 -3.114 -5.784 1.00 92.44 101 GLU A C 1
ATOM 800 O O . GLU A 1 101 ? 4.785 -2.983 -4.870 1.00 92.44 101 GLU A O 1
ATOM 805 N N . THR A 1 102 ? 5.219 -3.094 -7.067 1.00 94.56 102 THR A N 1
ATOM 806 C CA . THR A 1 102 ? 3.819 -2.931 -7.504 1.00 94.56 102 THR A CA 1
ATOM 807 C C . THR A 1 102 ? 2.943 -4.097 -7.049 1.00 94.56 102 THR A C 1
ATOM 809 O O . THR A 1 102 ? 1.846 -3.878 -6.532 1.00 94.56 102 THR A O 1
ATOM 812 N N . ALA A 1 103 ? 3.404 -5.336 -7.235 1.00 93.56 103 ALA A N 1
ATOM 813 C CA . ALA A 1 103 ? 2.663 -6.535 -6.857 1.00 93.56 103 ALA A CA 1
ATOM 814 C C . ALA A 1 103 ? 2.475 -6.626 -5.337 1.00 93.56 103 ALA A C 1
ATOM 816 O O . ALA A 1 103 ? 1.386 -6.972 -4.873 1.00 93.56 103 ALA A O 1
ATOM 817 N N . LEU A 1 104 ? 3.505 -6.262 -4.567 1.00 91.12 104 LEU A N 1
ATOM 818 C CA . LEU A 1 104 ? 3.429 -6.175 -3.112 1.00 91.12 104 LEU A CA 1
ATOM 819 C C . LEU A 1 104 ? 2.398 -5.128 -2.670 1.00 91.12 104 LEU A C 1
ATOM 821 O O . LEU A 1 104 ? 1.476 -5.456 -1.925 1.00 91.12 104 LEU A O 1
ATOM 825 N N . LEU A 1 105 ? 2.490 -3.897 -3.185 1.00 92.75 105 LEU A N 1
ATOM 826 C CA . LEU A 1 105 ? 1.552 -2.823 -2.841 1.00 92.75 105 LEU A CA 1
ATOM 827 C C . LEU A 1 105 ? 0.109 -3.144 -3.243 1.00 92.75 105 LEU A C 1
ATOM 829 O O . LEU A 1 105 ? -0.817 -2.816 -2.503 1.00 92.75 105 LEU A O 1
ATOM 833 N N . ALA A 1 106 ? -0.100 -3.824 -4.373 1.00 94.00 106 ALA A N 1
ATOM 834 C CA . ALA A 1 106 ? -1.425 -4.284 -4.775 1.00 94.00 106 ALA A CA 1
ATOM 835 C C . ALA A 1 106 ? -2.010 -5.280 -3.762 1.00 94.00 106 ALA A C 1
ATOM 837 O O . ALA A 1 106 ? -3.189 -5.193 -3.429 1.00 94.00 106 ALA A O 1
ATOM 838 N N . ARG A 1 107 ? -1.203 -6.200 -3.226 1.00 91.62 107 ARG A N 1
ATOM 839 C CA . ARG A 1 107 ? -1.658 -7.146 -2.197 1.00 91.62 107 ARG A CA 1
ATOM 840 C C . ARG A 1 107 ? -1.907 -6.463 -0.848 1.00 91.62 107 ARG A C 1
ATOM 842 O O . ARG A 1 107 ? -2.917 -6.744 -0.209 1.00 91.62 107 ARG A O 1
ATOM 849 N N . GLU A 1 108 ? -1.043 -5.543 -0.423 1.00 90.62 108 GLU A N 1
ATOM 850 C CA . GLU A 1 108 ? -1.250 -4.769 0.813 1.00 90.62 108 GLU A CA 1
ATOM 851 C C . GLU A 1 108 ? -2.521 -3.902 0.747 1.00 90.62 108 GLU A C 1
ATOM 853 O O . GLU A 1 108 ? -3.295 -3.830 1.709 1.00 90.62 108 GLU A O 1
ATOM 858 N N . LEU A 1 109 ? -2.773 -3.275 -0.406 1.00 92.06 109 LEU A N 1
ATOM 859 C CA . LEU A 1 109 ? -3.999 -2.522 -0.655 1.00 92.06 109 LEU A CA 1
ATOM 860 C C . LEU A 1 109 ? -5.221 -3.447 -0.625 1.00 92.06 109 LEU A C 1
ATOM 862 O O . LEU A 1 109 ? -6.215 -3.126 0.019 1.00 92.06 109 LEU A O 1
ATOM 866 N N . GLU A 1 110 ? -5.138 -4.616 -1.262 1.00 92.06 110 GLU A N 1
ATOM 867 C CA . GLU A 1 110 ? -6.188 -5.638 -1.234 1.00 92.06 110 GLU A CA 1
ATOM 868 C C . GLU A 1 110 ? -6.544 -6.050 0.197 1.00 92.06 110 GLU A C 1
ATOM 870 O O . GLU A 1 110 ? -7.720 -6.067 0.566 1.00 92.06 110 GLU A O 1
ATOM 875 N N . GLN A 1 111 ? -5.534 -6.314 1.023 1.00 88.50 111 GLN A N 1
ATOM 876 C CA . GLN A 1 111 ? -5.715 -6.641 2.432 1.00 88.50 111 GLN A CA 1
ATOM 877 C C . GLN A 1 111 ? -6.406 -5.498 3.193 1.00 88.50 111 GLN A C 1
ATOM 879 O O . GLN A 1 111 ? -7.378 -5.734 3.911 1.00 88.50 111 GLN A O 1
ATOM 884 N N . THR A 1 112 ? -5.945 -4.260 3.001 1.00 89.25 112 THR A N 1
ATOM 885 C CA . THR A 1 112 ? -6.474 -3.069 3.685 1.00 89.25 112 THR A CA 1
ATOM 886 C C . THR A 1 112 ? -7.932 -2.791 3.310 1.00 89.25 112 THR A C 1
ATOM 888 O O . THR A 1 112 ? -8.769 -2.562 4.183 1.00 89.25 112 THR A O 1
ATOM 891 N N . ILE A 1 113 ? -8.273 -2.878 2.021 1.00 90.19 113 ILE A N 1
ATOM 892 C CA . ILE A 1 113 ? -9.656 -2.730 1.547 1.00 90.19 113 ILE A CA 1
ATOM 893 C C . ILE A 1 113 ? -10.526 -3.881 2.050 1.00 90.19 113 ILE A C 1
ATOM 895 O O . ILE A 1 113 ? -11.666 -3.655 2.460 1.00 90.19 113 ILE A O 1
ATOM 899 N N . GLY A 1 114 ? -10.003 -5.107 2.081 1.00 87.56 114 GLY A N 1
ATOM 900 C CA . GLY A 1 114 ? -10.696 -6.233 2.696 1.00 87.56 114 GLY A CA 1
ATOM 901 C C . GLY A 1 114 ? -11.011 -5.979 4.172 1.00 87.56 114 GLY A C 1
ATOM 902 O O . GLY A 1 114 ? -12.140 -6.204 4.594 1.00 87.56 114 GLY A O 1
ATOM 903 N N . GLU A 1 115 ? -10.075 -5.426 4.945 1.00 84.12 115 GLU A N 1
ATOM 904 C CA . GLU A 1 115 ? -10.298 -5.063 6.352 1.00 84.12 115 GLU A CA 1
ATOM 905 C C . GLU A 1 115 ? -11.377 -3.986 6.525 1.00 84.12 115 GLU A C 1
ATOM 907 O O . GLU A 1 115 ? -12.291 -4.176 7.332 1.00 84.12 115 GLU A O 1
ATOM 912 N N . LEU A 1 116 ? -11.311 -2.901 5.746 1.00 86.12 116 LEU A N 1
ATOM 913 C CA . LEU A 1 116 ? -12.295 -1.809 5.777 1.00 86.12 116 LEU A CA 1
ATOM 914 C C . LEU A 1 116 ? -13.695 -2.269 5.344 1.00 86.12 116 LEU A C 1
ATOM 916 O O . LEU A 1 116 ? -14.701 -1.813 5.880 1.00 86.12 116 LEU A O 1
ATOM 920 N N . THR A 1 117 ? -13.766 -3.220 4.412 1.00 85.06 117 THR A N 1
ATOM 921 C CA . THR A 1 117 ? -15.025 -3.828 3.947 1.00 85.06 117 THR A CA 1
ATOM 922 C C . THR A 1 117 ? -15.451 -5.043 4.775 1.00 85.06 117 THR A C 1
ATOM 924 O O . THR A 1 117 ? -16.416 -5.727 4.433 1.00 85.06 117 THR A O 1
ATOM 927 N N . GLY A 1 118 ? -14.739 -5.324 5.870 1.00 76.50 118 GLY A N 1
ATOM 928 C CA . GLY A 1 118 ? -15.080 -6.361 6.833 1.00 76.50 118 GLY A CA 1
ATOM 929 C C . GLY A 1 118 ? -14.855 -7.800 6.374 1.00 76.50 118 GLY A C 1
ATOM 930 O O . GLY A 1 118 ? -15.371 -8.716 7.020 1.00 76.50 118 GLY A O 1
ATOM 931 N N . ARG A 1 119 ? -14.064 -8.021 5.326 1.00 78.12 119 ARG A N 1
ATOM 932 C CA . ARG A 1 119 ? -13.620 -9.338 4.856 1.00 78.12 119 ARG A CA 1
ATOM 933 C C . ARG A 1 119 ? -12.402 -9.822 5.644 1.00 78.12 119 ARG A C 1
ATOM 935 O O . ARG A 1 119 ? -11.595 -9.038 6.141 1.00 78.12 119 ARG A O 1
ATOM 942 N N . GLU A 1 120 ? -12.265 -11.137 5.777 1.00 70.44 120 GLU A N 1
ATOM 943 C CA . GLU A 1 120 ? -11.069 -11.735 6.368 1.00 70.44 120 GLU A CA 1
ATOM 944 C C . GLU A 1 120 ? -10.023 -11.975 5.281 1.00 70.44 120 GLU A C 1
ATOM 946 O O . GLU A 1 120 ? -10.210 -12.820 4.412 1.00 70.44 120 GLU A O 1
ATOM 951 N N . MET A 1 121 ? -8.924 -11.222 5.338 1.00 71.19 121 MET A N 1
ATOM 952 C CA . MET A 1 121 ? -7.841 -11.305 4.357 1.00 71.19 121 MET A CA 1
ATOM 953 C C . MET A 1 121 ? -6.595 -11.941 4.969 1.00 71.19 121 MET A C 1
ATOM 955 O O . MET A 1 121 ? -6.227 -11.567 6.092 1.00 71.19 121 MET A O 1
ATOM 959 N N . PRO A 1 122 ? -5.925 -12.884 4.280 1.00 69.06 122 PRO A N 1
ATOM 960 C CA . PRO A 1 122 ? -4.646 -13.412 4.742 1.00 69.06 122 PRO A CA 1
ATOM 961 C C . PRO A 1 122 ? -3.624 -12.268 4.889 1.00 69.06 122 PRO A C 1
ATOM 963 O O . PRO A 1 122 ? -3.641 -11.349 4.069 1.00 69.06 122 PRO A O 1
ATOM 966 N N . PRO A 1 123 ? -2.770 -12.281 5.931 1.00 69.00 123 PRO A N 1
ATOM 967 C CA . PRO A 1 123 ? -1.655 -11.343 6.014 1.00 69.00 123 PRO A CA 1
ATOM 968 C C . PRO A 1 123 ? -0.753 -11.504 4.799 1.00 69.00 123 PRO A C 1
ATOM 970 O O . PRO A 1 123 ? -0.333 -12.618 4.492 1.00 69.00 123 PRO A O 1
ATOM 973 N N . VAL A 1 124 ? -0.473 -10.394 4.125 1.00 66.94 124 VAL A N 1
ATOM 974 C CA . VAL A 1 124 ? 0.446 -10.373 2.988 1.00 66.94 124 VAL A CA 1
ATOM 975 C C . VAL A 1 124 ? 1.895 -10.288 3.471 1.00 66.94 124 VAL A C 1
ATOM 977 O O . VAL A 1 124 ? 2.724 -10.967 2.883 1.00 66.94 124 VAL A O 1
ATOM 980 N N . ASP A 1 125 ? 2.190 -9.534 4.546 1.00 59.84 125 ASP A N 1
ATOM 981 C CA . ASP A 1 125 ? 3.529 -9.459 5.158 1.00 59.84 125 ASP A CA 1
ATOM 982 C C . ASP A 1 125 ? 3.556 -8.790 6.556 1.00 59.84 125 ASP A C 1
ATOM 984 O O . ASP A 1 125 ? 2.523 -8.354 7.072 1.00 59.84 125 ASP A O 1
ATOM 988 N N . GLN A 1 126 ? 4.747 -8.739 7.182 1.00 53.50 126 GLN A N 1
ATOM 989 C CA . GLN A 1 126 ? 4.995 -8.335 8.583 1.00 53.50 126 GLN A CA 1
ATOM 990 C C . GLN A 1 126 ? 4.606 -6.897 8.948 1.00 53.50 126 GLN A C 1
ATOM 992 O O . GLN A 1 126 ? 4.527 -6.594 10.140 1.00 53.50 126 GLN A O 1
ATOM 997 N N . TRP A 1 127 ? 4.407 -5.995 7.981 1.00 51.09 127 TRP A N 1
ATOM 998 C CA . TRP A 1 127 ? 4.080 -4.610 8.297 1.00 51.09 127 TRP A CA 1
ATOM 999 C C . TRP A 1 127 ? 3.534 -3.813 7.090 1.00 51.09 127 TRP A C 1
ATOM 1001 O O . TRP A 1 127 ? 4.163 -3.829 6.035 1.00 51.09 127 TRP A O 1
ATOM 1011 N N . PRO A 1 128 ? 2.419 -3.069 7.234 1.00 54.88 128 PRO A N 1
ATOM 1012 C CA . PRO A 1 128 ? 1.529 -3.053 8.395 1.00 54.88 128 PRO A CA 1
ATOM 1013 C C . PRO A 1 128 ? 0.717 -4.362 8.490 1.00 54.88 128 PRO A C 1
ATOM 1015 O O . PRO A 1 128 ? -0.027 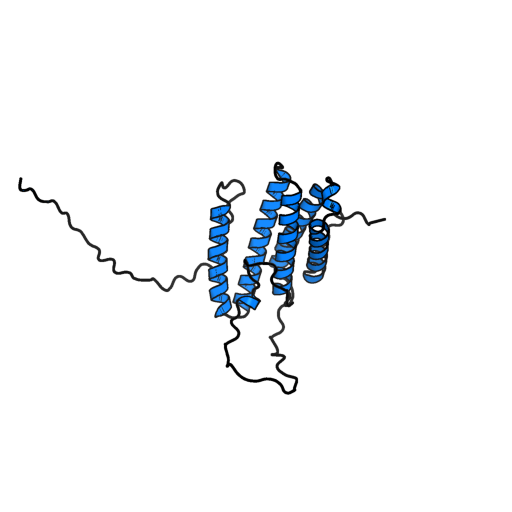-4.708 7.571 1.00 54.88 128 PRO A O 1
ATOM 1018 N N . LEU A 1 129 ? 0.828 -5.091 9.613 1.00 57.75 129 LEU A N 1
ATOM 1019 C CA . LEU A 1 129 ? 0.097 -6.355 9.810 1.00 57.75 129 LEU A CA 1
ATOM 1020 C C . LEU A 1 129 ? -1.412 -6.109 9.732 1.00 57.75 129 LEU A C 1
ATOM 1022 O O . LEU A 1 129 ? -1.865 -5.029 10.104 1.00 57.75 129 LEU A O 1
ATOM 1026 N N . PRO A 1 130 ? -2.233 -7.092 9.336 1.00 55.00 130 PRO A N 1
ATOM 1027 C CA . PRO A 1 130 ? -3.681 -6.939 9.349 1.00 55.00 130 PRO A CA 1
ATOM 1028 C C . PRO A 1 130 ? -4.287 -6.488 10.685 1.00 55.00 130 PRO A C 1
ATOM 1030 O O . PRO A 1 130 ? -3.903 -6.988 11.738 1.00 55.00 130 PRO A O 1
ATOM 1033 N N . CYS A 1 131 ? -5.314 -5.621 10.660 1.00 54.75 131 CYS A N 1
ATOM 1034 C CA . CYS A 1 131 ? -5.976 -5.081 11.867 1.00 54.75 131 CYS A CA 1
ATOM 1035 C C . CYS A 1 131 ? -6.516 -6.191 12.772 1.00 54.75 131 CYS A C 1
ATOM 1037 O O . CYS A 1 131 ? -6.566 -6.066 13.992 1.00 54.75 131 CYS A O 1
ATOM 1039 N N . ARG A 1 132 ? -6.908 -7.312 12.166 1.00 53.72 132 ARG A N 1
ATOM 1040 C CA . ARG A 1 132 ? -7.389 -8.500 12.874 1.00 53.72 132 ARG A CA 1
ATOM 1041 C C . ARG A 1 132 ? -6.296 -9.260 13.632 1.00 53.72 132 ARG A C 1
ATOM 1043 O O . ARG A 1 132 ? -6.627 -9.915 14.608 1.00 53.72 132 ARG A O 1
ATOM 1050 N N . LEU A 1 133 ? -5.031 -9.192 13.205 1.00 52.34 133 LEU A N 1
ATOM 1051 C CA . LEU A 1 133 ? -3.908 -9.863 13.885 1.00 52.34 133 LEU A CA 1
ATOM 1052 C C . LEU A 1 133 ? -3.415 -9.083 15.106 1.00 52.34 133 LEU A C 1
ATOM 1054 O O . LEU A 1 133 ? -2.747 -9.625 15.977 1.00 52.34 133 LEU A O 1
ATOM 1058 N N . TYR A 1 134 ? -3.802 -7.818 15.176 1.00 49.81 134 TYR A N 1
ATOM 1059 C CA . TYR A 1 134 ? -3.592 -6.928 16.303 1.00 49.81 134 TYR A CA 1
ATOM 1060 C C . TYR A 1 134 ? -4.616 -7.114 17.434 1.00 49.81 134 TYR A C 1
ATOM 1062 O O . TYR A 1 134 ? -4.416 -6.616 18.540 1.00 49.81 134 TYR A O 1
ATOM 1070 N N . HIS A 1 135 ? -5.700 -7.858 17.192 1.00 45.69 135 HIS A N 1
ATOM 1071 C CA . HIS A 1 135 ? -6.540 -8.381 18.263 1.00 45.69 135 HIS A CA 1
ATOM 1072 C C . HIS A 1 135 ? -5.801 -9.542 18.938 1.00 45.69 135 HIS A C 1
ATOM 1074 O O . HIS A 1 135 ? -5.692 -10.624 18.362 1.00 45.69 135 HIS A O 1
ATOM 1080 N N . GLN A 1 136 ? -5.374 -9.372 20.192 1.00 42.47 136 GLN A N 1
ATOM 1081 C CA . GLN A 1 136 ? -5.246 -10.544 21.052 1.00 42.47 136 GLN A CA 1
ATOM 1082 C C . GLN A 1 136 ? -6.660 -11.103 21.231 1.00 42.47 136 GLN A C 1
ATOM 1084 O O . GLN A 1 136 ? -7.510 -10.474 21.862 1.00 42.47 136 GLN A O 1
ATOM 1089 N N . GLN A 1 137 ? -6.937 -12.287 20.676 1.00 39.25 137 GLN A N 1
ATOM 1090 C CA . GLN A 1 137 ? -7.955 -13.116 21.309 1.00 39.25 137 GLN A CA 1
ATOM 1091 C C . GLN A 1 137 ? -7.530 -13.242 22.776 1.00 39.25 137 GLN A C 1
ATOM 1093 O O . GLN A 1 137 ? -6.357 -13.546 23.018 1.00 39.25 137 GLN A O 1
ATOM 1098 N N . PRO A 1 138 ? -8.409 -12.968 23.758 1.00 37.97 138 PRO A N 1
ATOM 1099 C CA . PRO A 1 138 ? -8.066 -13.266 25.135 1.00 37.97 138 PRO A CA 1
ATOM 1100 C C . PRO A 1 138 ? -7.643 -14.732 25.163 1.00 37.97 138 PRO A C 1
ATOM 1102 O O . PRO A 1 138 ? -8.369 -15.591 24.657 1.00 37.97 138 PRO A O 1
ATOM 1105 N N . ALA A 1 139 ? -6.441 -14.991 25.678 1.00 39.88 139 ALA A N 1
ATOM 1106 C CA . ALA A 1 139 ? -5.929 -16.329 25.920 1.00 39.88 139 ALA A CA 1
ATOM 1107 C C . ALA A 1 139 ? -6.775 -16.969 27.027 1.00 39.88 139 ALA A C 1
ATOM 1109 O O . ALA A 1 139 ? -6.362 -17.107 28.174 1.00 39.88 139 ALA A O 1
ATOM 1110 N N . SER A 1 140 ? -8.014 -17.307 26.697 1.00 37.75 140 SER A N 1
ATOM 1111 C CA . SER A 1 140 ? -8.856 -18.140 27.522 1.00 37.75 140 SER A CA 1
ATOM 1112 C C . SER A 1 140 ? -8.451 -19.576 27.231 1.00 37.75 140 SER A C 1
ATOM 1114 O O . SER A 1 140 ? -8.945 -20.204 26.302 1.00 37.75 140 SER A O 1
ATOM 1116 N N . SER A 1 141 ? -7.543 -20.048 28.086 1.00 34.94 141 SER A N 1
ATOM 1117 C CA . SER A 1 141 ? -7.412 -21.432 28.548 1.00 34.94 141 SER A CA 1
ATOM 1118 C C . SER A 1 141 ? -7.053 -22.500 27.507 1.00 34.94 141 SER A C 1
ATOM 1120 O O . SER A 1 141 ? -7.858 -22.939 26.692 1.00 34.94 141 SER A O 1
ATOM 1122 N N . LEU A 1 142 ? -5.829 -23.008 27.665 1.00 46.53 142 LEU A N 1
ATOM 1123 C CA . LEU A 1 142 ? -5.454 -24.384 27.354 1.00 46.53 142 LEU A CA 1
ATOM 1124 C C . LEU A 1 142 ? -6.563 -25.373 27.767 1.00 46.53 142 LEU A C 1
ATOM 1126 O O . LEU A 1 142 ? -7.065 -25.293 28.888 1.00 46.53 142 LEU A O 1
ATOM 1130 N N . SER A 1 143 ? -6.784 -26.374 26.905 1.00 43.41 143 SER A N 1
ATOM 1131 C CA . SER A 1 143 ? -7.505 -27.650 27.115 1.00 43.41 143 SER A CA 1
ATOM 1132 C C . SER A 1 143 ? -8.945 -27.723 26.584 1.00 43.41 143 SER A C 1
ATOM 1134 O O . SER A 1 143 ? -9.877 -27.348 27.282 1.00 43.41 143 SER A O 1
ATOM 1136 N N . GLN A 1 144 ? -9.112 -28.293 25.378 1.00 33.47 144 GLN A N 1
ATOM 1137 C CA . GLN A 1 144 ? -9.948 -29.483 25.068 1.00 33.47 144 GLN A CA 1
ATOM 1138 C C . GLN A 1 144 ? -10.325 -29.552 23.567 1.00 33.47 144 GLN A C 1
ATOM 1140 O O . GLN A 1 144 ? -10.779 -28.553 23.011 1.00 33.47 144 GLN A O 1
ATOM 1145 N N . PRO A 1 145 ? -10.223 -30.722 22.904 1.00 44.03 145 PRO A N 1
ATOM 1146 C CA . PRO A 1 145 ? -10.995 -31.045 21.702 1.00 44.03 145 PRO A CA 1
ATOM 1147 C C . PRO A 1 145 ? -12.085 -32.102 22.025 1.00 44.03 145 PRO A C 1
ATOM 1149 O O . PRO A 1 145 ? -12.071 -32.682 23.110 1.00 44.03 145 PRO A O 1
ATOM 1152 N N . PRO A 1 146 ? -12.934 -32.516 21.069 1.00 61.00 146 PRO A N 1
ATOM 1153 C CA . PRO A 1 146 ? -13.768 -31.708 20.182 1.00 61.00 146 PRO A CA 1
ATOM 1154 C C . PRO A 1 146 ? -15.224 -32.223 20.219 1.00 61.00 146 PRO A C 1
ATOM 1156 O O . PRO A 1 146 ? -15.464 -33.384 19.907 1.00 61.00 146 PRO A O 1
ATOM 1159 N N . LEU A 1 147 ? -16.226 -31.396 20.521 1.00 38.78 147 LEU A N 1
ATOM 1160 C CA . LEU A 1 147 ? -17.624 -31.811 20.345 1.00 38.78 147 LEU A CA 1
ATOM 1161 C C . LEU A 1 147 ? -18.511 -30.627 19.983 1.00 38.78 147 LEU A C 1
ATOM 1163 O O . LEU A 1 147 ? -18.783 -29.800 20.839 1.00 38.78 147 LEU A O 1
ATOM 1167 N N . GLY A 1 148 ? -18.987 -30.645 18.734 1.00 38.50 148 GLY A N 1
ATOM 1168 C CA . GLY A 1 148 ? -20.333 -30.229 18.339 1.00 38.50 148 GLY A CA 1
ATOM 1169 C C . GLY A 1 148 ? -20.740 -28.767 18.541 1.00 38.50 148 GLY A C 1
ATOM 1170 O O . GLY A 1 148 ? -20.254 -28.052 19.398 1.00 38.50 148 GLY A O 1
ATOM 1171 N N . TYR 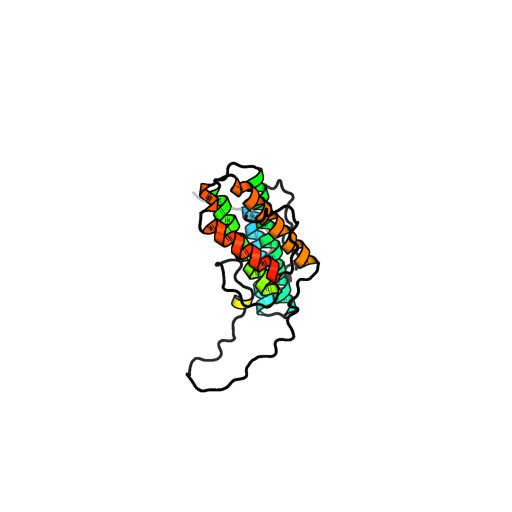A 1 149 ? -21.739 -28.371 17.758 1.00 33.56 149 TYR A N 1
ATOM 1172 C CA . TYR A 1 149 ? -22.518 -27.144 17.917 1.00 33.56 149 TYR A CA 1
ATOM 1173 C C . TYR A 1 149 ? -21.810 -25.825 17.564 1.00 33.56 149 TYR A C 1
ATOM 1175 O O . TYR A 1 149 ? -21.052 -25.224 18.318 1.00 33.56 149 TYR A O 1
ATOM 1183 N N . SER A 1 150 ? -22.121 -25.366 16.349 1.00 48.69 150 SER A N 1
ATOM 1184 C CA . SER A 1 150 ? -22.910 -24.151 16.106 1.00 48.69 150 SER A CA 1
ATOM 1185 C C . SER A 1 150 ? -23.031 -23.154 17.270 1.00 48.69 150 SER A C 1
ATOM 1187 O O . SER A 1 150 ? -23.368 -23.530 18.381 1.00 48.69 150 SER A O 1
ATOM 1189 N N . GLU A 1 151 ? -22.910 -21.865 16.933 1.00 40.69 151 GLU A N 1
ATOM 1190 C CA . GLU A 1 151 ? -23.185 -20.690 17.784 1.00 40.69 151 GLU A CA 1
ATOM 1191 C C . GLU A 1 151 ? -22.039 -20.169 18.661 1.00 40.69 151 GLU A C 1
ATOM 1193 O O . GLU A 1 151 ? -22.122 -20.110 19.880 1.00 40.69 151 GLU A O 1
ATOM 1198 N N . ARG A 1 152 ? -21.031 -19.573 18.017 1.00 38.03 152 ARG A N 1
ATOM 1199 C CA . ARG A 1 152 ? -20.662 -18.178 18.337 1.00 38.03 152 ARG A CA 1
ATOM 1200 C C . ARG A 1 152 ? -20.361 -17.417 17.057 1.00 38.03 152 ARG A C 1
ATOM 1202 O O . ARG A 1 152 ? -19.284 -16.846 16.883 1.00 38.03 152 ARG A O 1
ATOM 1209 N N . ARG A 1 153 ? -21.360 -17.337 16.175 1.00 42.72 153 ARG A N 1
ATOM 1210 C CA . ARG A 1 153 ? -21.496 -16.165 15.310 1.00 42.72 153 ARG A CA 1
ATOM 1211 C C . ARG A 1 153 ? -21.815 -15.014 16.263 1.00 42.72 153 ARG A C 1
ATOM 1213 O O . ARG A 1 153 ? -22.972 -14.673 16.447 1.00 42.72 153 ARG A O 1
ATOM 1220 N N . ARG A 1 154 ? -20.793 -14.504 16.970 1.00 44.34 154 ARG A N 1
ATOM 1221 C CA . ARG A 1 154 ? -20.882 -13.208 17.643 1.00 44.34 154 ARG A CA 1
ATOM 1222 C C . ARG A 1 154 ? -21.426 -12.300 16.562 1.00 44.34 154 ARG A C 1
ATOM 1224 O O . ARG A 1 154 ? -20.753 -12.116 15.545 1.00 44.34 154 ARG A O 1
ATOM 1231 N N . GLU A 1 155 ? -22.657 -11.852 16.744 1.00 36.75 155 GLU A N 1
ATOM 1232 C CA . GLU A 1 155 ? -23.260 -10.784 15.974 1.00 36.75 155 GLU A CA 1
ATOM 1233 C C . GLU A 1 155 ? -22.364 -9.572 16.210 1.00 36.75 155 GLU A C 1
ATOM 1235 O O . GLU A 1 155 ? -22.562 -8.778 17.123 1.00 36.75 155 GLU A O 1
ATOM 1240 N N . ARG A 1 156 ? -21.258 -9.509 15.455 1.00 44.91 156 ARG A N 1
ATOM 1241 C CA . ARG A 1 156 ? -20.495 -8.288 15.287 1.00 44.91 156 ARG A CA 1
ATOM 1242 C C . ARG A 1 156 ? -21.525 -7.321 14.715 1.00 44.91 156 ARG A C 1
ATOM 1244 O O . ARG A 1 156 ? -22.084 -7.658 13.661 1.00 44.91 156 ARG A O 1
ATOM 1251 N N . PRO A 1 157 ? -21.816 -6.205 15.408 1.00 42.72 157 PRO A N 1
ATOM 1252 C CA . PRO A 1 157 ? -22.663 -5.152 14.871 1.00 42.72 157 PRO A CA 1
ATOM 1253 C C . PRO A 1 157 ? -22.245 -4.931 13.429 1.00 42.72 157 PRO A C 1
ATOM 1255 O O . PRO A 1 157 ? -21.045 -4.957 13.152 1.00 42.72 157 PRO A O 1
ATOM 1258 N N . ALA A 1 158 ? -23.220 -4.864 12.519 1.00 43.94 158 ALA A N 1
ATOM 1259 C CA . ALA A 1 158 ? -22.997 -4.803 11.084 1.00 43.94 158 ALA A CA 1
ATOM 1260 C C . ALA A 1 158 ? -21.822 -3.866 10.793 1.00 43.94 158 ALA A C 1
ATOM 1262 O O . ALA A 1 158 ? -21.966 -2.645 10.855 1.00 43.94 158 ALA A O 1
ATOM 1263 N N . ARG A 1 159 ? -20.642 -4.458 10.546 1.00 55.22 159 ARG A N 1
ATOM 1264 C CA . ARG A 1 159 ? -19.448 -3.725 10.147 1.00 55.22 159 ARG A CA 1
ATOM 1265 C C . ARG A 1 159 ? -19.927 -2.796 9.042 1.00 55.22 159 ARG A C 1
ATOM 1267 O O . ARG A 1 159 ? -20.634 -3.252 8.139 1.00 55.22 159 ARG A O 1
ATOM 1274 N N . GLN A 1 160 ? -19.615 -1.508 9.135 1.00 60.38 160 GLN A N 1
ATOM 1275 C CA . GLN A 1 160 ? -19.793 -0.581 8.024 1.00 60.38 160 GLN A CA 1
ATOM 1276 C C . GLN A 1 160 ? -18.878 -1.073 6.891 1.00 60.38 160 GLN A C 1
ATOM 1278 O O . GLN A 1 160 ? -17.778 -0.564 6.710 1.00 60.38 160 GLN A O 1
ATOM 1283 N N . ASN A 1 161 ? -19.317 -2.120 6.182 1.00 68.62 161 ASN A N 1
ATOM 1284 C CA . ASN A 1 161 ? -18.620 -2.889 5.146 1.00 68.62 161 ASN A CA 1
ATOM 1285 C C . ASN A 1 161 ? -18.519 -2.087 3.844 1.00 68.62 161 ASN A C 1
ATOM 1287 O O . ASN A 1 161 ? -18.503 -2.638 2.745 1.00 68.62 161 ASN A O 1
ATOM 1291 N N . GLN A 1 162 ? -18.554 -0.771 3.973 1.00 82.00 162 GLN A N 1
ATOM 1292 C CA . GLN A 1 162 ? -18.537 0.193 2.903 1.00 82.00 162 GLN A CA 1
ATOM 1293 C C . GLN A 1 162 ? -17.437 1.182 3.238 1.00 82.00 162 GLN A C 1
ATOM 1295 O O . GLN A 1 162 ? -17.265 1.570 4.398 1.00 82.00 162 GLN A O 1
ATOM 1300 N N . LEU A 1 163 ? -16.688 1.552 2.210 1.00 87.75 163 LEU A N 1
ATOM 1301 C CA . LEU A 1 163 ? -15.708 2.613 2.317 1.00 87.75 163 LEU A CA 1
ATOM 1302 C C . LEU A 1 163 ? -16.445 3.936 2.542 1.00 87.75 163 LEU A C 1
ATOM 1304 O O . LEU A 1 163 ? -17.485 4.174 1.926 1.00 87.75 163 LEU A O 1
ATOM 1308 N N . THR A 1 164 ? -15.914 4.790 3.410 1.00 90.56 164 THR A N 1
ATOM 1309 C CA . THR A 1 164 ? -16.336 6.195 3.461 1.00 90.56 164 THR A CA 1
ATOM 1310 C C . THR A 1 164 ? -15.917 6.910 2.175 1.00 90.56 164 THR A C 1
ATOM 1312 O O . THR A 1 164 ? -15.028 6.444 1.466 1.00 90.56 164 THR A O 1
ATOM 1315 N N . ASP A 1 165 ? -16.485 8.080 1.879 1.00 89.62 165 ASP A N 1
ATOM 1316 C CA . ASP A 1 165 ? -16.092 8.855 0.690 1.00 89.62 165 ASP A CA 1
ATOM 1317 C C . ASP A 1 165 ? -14.597 9.226 0.687 1.00 89.62 165 ASP A C 1
ATOM 1319 O O . ASP A 1 165 ? -13.967 9.340 -0.365 1.00 89.62 165 ASP A O 1
ATOM 1323 N N . ALA A 1 166 ? -14.006 9.425 1.870 1.00 90.12 166 ALA A N 1
ATOM 1324 C CA . ALA A 1 166 ? -12.573 9.665 2.007 1.00 90.12 166 ALA A CA 1
ATOM 1325 C C . ALA A 1 166 ? -11.764 8.404 1.669 1.00 90.12 166 ALA A C 1
ATOM 1327 O O . ALA A 1 166 ? -10.911 8.454 0.787 1.00 90.12 166 ALA A O 1
ATOM 1328 N N . GLU A 1 167 ? -12.102 7.268 2.283 1.00 92.00 167 GLU A N 1
ATOM 1329 C CA . GLU A 1 167 ? -11.454 5.979 2.012 1.00 92.00 167 GLU A CA 1
ATOM 1330 C C . GLU A 1 167 ? -11.614 5.566 0.538 1.00 92.00 167 GLU A C 1
ATOM 1332 O O . GLU A 1 167 ? -10.689 5.035 -0.070 1.00 92.00 167 GLU A O 1
ATOM 1337 N N . HIS A 1 168 ? -12.768 5.848 -0.070 1.00 93.12 168 HIS A N 1
ATOM 1338 C CA . HIS A 1 168 ? -13.024 5.560 -1.478 1.00 93.12 168 HIS A CA 1
ATOM 1339 C C . HIS A 1 168 ? -12.106 6.377 -2.394 1.00 93.12 168 HIS A C 1
ATOM 1341 O O . HIS A 1 168 ? -11.523 5.825 -3.326 1.00 93.12 168 HIS A O 1
ATOM 1347 N N . ARG A 1 169 ? -11.927 7.677 -2.117 1.00 93.81 169 ARG A N 1
ATOM 1348 C CA . ARG A 1 169 ? -11.004 8.539 -2.876 1.00 93.81 169 ARG A CA 1
ATOM 1349 C C . ARG A 1 169 ? -9.555 8.085 -2.735 1.00 93.81 169 ARG A C 1
ATOM 1351 O O . ARG A 1 169 ? -8.866 7.971 -3.748 1.00 93.81 169 ARG A O 1
ATOM 1358 N N . ASP A 1 170 ? -9.121 7.768 -1.520 1.00 94.12 170 ASP A N 1
ATOM 1359 C CA . ASP A 1 170 ? -7.750 7.322 -1.259 1.00 94.12 170 ASP A CA 1
ATOM 1360 C C . ASP A 1 170 ? -7.462 5.975 -1.943 1.00 94.12 170 ASP A C 1
ATOM 1362 O O . ASP A 1 170 ? -6.432 5.807 -2.604 1.00 94.12 170 ASP A O 1
ATOM 1366 N N . ALA A 1 171 ? -8.409 5.034 -1.872 1.00 94.69 171 ALA A N 1
ATOM 1367 C CA . ALA A 1 171 ? -8.326 3.748 -2.558 1.00 94.69 171 ALA A CA 1
ATOM 1368 C C . ALA A 1 171 ? -8.299 3.909 -4.086 1.00 94.69 171 ALA A C 1
ATOM 1370 O O . ALA A 1 171 ? -7.468 3.294 -4.759 1.00 94.69 171 ALA A O 1
ATOM 1371 N N . GLN A 1 172 ? -9.165 4.766 -4.635 1.00 94.81 172 GLN A N 1
ATOM 1372 C CA . GLN A 1 172 ? -9.201 5.075 -6.065 1.00 94.81 172 GLN A CA 1
ATOM 1373 C C . GLN A 1 172 ? -7.866 5.669 -6.536 1.00 94.81 172 GLN A C 1
ATOM 1375 O O . GLN A 1 172 ? -7.337 5.264 -7.574 1.00 94.81 172 GLN A O 1
ATOM 1380 N N . GLN A 1 173 ? -7.287 6.587 -5.761 1.00 95.44 173 GLN A N 1
ATOM 1381 C CA . GLN A 1 173 ? -5.999 7.198 -6.076 1.00 95.44 173 GLN A CA 1
ATOM 1382 C C . GLN A 1 173 ? -4.851 6.179 -6.026 1.00 95.44 173 GLN A C 1
ATOM 1384 O O . GLN A 1 173 ? -3.994 6.178 -6.916 1.00 95.44 173 GLN A O 1
ATOM 1389 N N . ALA A 1 174 ? -4.843 5.281 -5.035 1.00 95.44 174 ALA A N 1
ATOM 1390 C CA . ALA A 1 174 ? -3.843 4.220 -4.928 1.00 95.44 174 ALA A CA 1
ATOM 1391 C C . ALA A 1 174 ? -3.921 3.257 -6.126 1.00 95.44 174 ALA A C 1
ATOM 1393 O O . ALA A 1 174 ? -2.905 2.994 -6.774 1.00 95.44 174 ALA A O 1
ATOM 1394 N N . VAL A 1 175 ? -5.131 2.813 -6.493 1.00 95.81 175 VAL A N 1
ATOM 1395 C CA . VAL A 1 175 ? -5.362 1.996 -7.697 1.00 95.81 175 VAL A CA 1
ATOM 1396 C C . VAL A 1 175 ? -4.897 2.726 -8.955 1.00 95.81 175 VAL A C 1
ATOM 1398 O O . VAL A 1 175 ? -4.217 2.121 -9.783 1.00 95.81 175 VAL A O 1
ATOM 1401 N N . GLY A 1 176 ? -5.205 4.018 -9.096 1.00 94.75 176 GLY A N 1
ATOM 1402 C CA . GLY A 1 176 ? -4.756 4.831 -10.228 1.00 94.75 176 GLY A CA 1
ATOM 1403 C C . GLY A 1 176 ? -3.231 4.867 -10.364 1.00 94.75 176 GLY A C 1
ATOM 1404 O O . GLY A 1 176 ? -2.706 4.686 -11.464 1.00 94.75 176 GLY A O 1
ATOM 1405 N N . CYS A 1 177 ? -2.509 5.015 -9.248 1.00 95.88 177 CYS A N 1
ATOM 1406 C CA . CYS A 1 177 ? -1.046 4.971 -9.237 1.00 95.88 177 CYS A CA 1
ATOM 1407 C C . CYS A 1 177 ? -0.515 3.609 -9.709 1.00 95.88 177 CYS A C 1
ATOM 1409 O O . CYS A 1 177 ? 0.324 3.564 -10.606 1.00 95.88 177 CYS A O 1
ATOM 1411 N N . LEU A 1 178 ? -1.027 2.504 -9.154 1.00 96.31 178 LEU A N 1
ATOM 1412 C CA . LEU A 1 178 ? -0.575 1.149 -9.499 1.00 96.31 178 LEU A CA 1
ATOM 1413 C C . LEU A 1 178 ? -0.877 0.794 -10.962 1.00 96.31 178 LEU A C 1
ATOM 1415 O O . LEU A 1 178 ? -0.025 0.247 -11.659 1.00 96.31 178 LEU A O 1
ATOM 1419 N N . VAL A 1 179 ? -2.061 1.159 -11.458 1.00 95.31 179 VAL A N 1
ATOM 1420 C CA . VAL A 1 179 ? -2.444 0.964 -12.864 1.00 95.31 179 VAL A CA 1
ATOM 1421 C C . VAL A 1 179 ? -1.514 1.736 -13.795 1.00 95.31 179 VAL A C 1
ATOM 1423 O O . VAL A 1 179 ? -1.065 1.184 -14.797 1.00 95.31 179 VAL A O 1
ATOM 1426 N N . MET A 1 180 ? -1.191 2.988 -13.467 1.00 95.12 180 MET A N 1
ATOM 1427 C CA . MET A 1 180 ? -0.263 3.794 -14.260 1.00 95.12 180 MET A CA 1
ATOM 1428 C C . MET A 1 180 ? 1.128 3.148 -14.322 1.00 95.12 180 MET A C 1
ATOM 1430 O O . MET A 1 180 ? 1.716 3.069 -15.400 1.00 95.12 180 MET A O 1
ATOM 1434 N N . VAL A 1 181 ? 1.639 2.648 -13.191 1.00 95.06 181 VAL A N 1
ATOM 1435 C CA . VAL A 1 181 ? 2.934 1.950 -13.135 1.00 95.06 181 VAL A CA 1
ATOM 1436 C C . VAL A 1 181 ? 2.915 0.703 -14.020 1.00 95.06 181 VAL A C 1
ATOM 1438 O O . VAL A 1 181 ? 3.793 0.556 -14.869 1.00 95.06 181 VAL A O 1
ATOM 1441 N N . LEU A 1 182 ? 1.882 -0.141 -13.917 1.00 95.06 182 LEU A N 1
ATOM 1442 C CA . LEU A 1 182 ? 1.735 -1.314 -14.786 1.00 95.06 182 LEU A CA 1
ATOM 1443 C C . LEU A 1 182 ? 1.675 -0.926 -16.270 1.00 95.06 182 LEU A C 1
ATOM 1445 O O . LEU A 1 182 ? 2.337 -1.555 -17.089 1.00 95.06 182 LEU A O 1
ATOM 1449 N N . GLN A 1 183 ? 0.963 0.145 -16.634 1.00 94.06 183 GLN A N 1
ATOM 1450 C CA . GLN A 1 183 ? 0.914 0.611 -18.027 1.00 94.06 183 GLN A CA 1
ATOM 1451 C C . GLN A 1 183 ? 2.281 1.050 -18.565 1.00 94.06 183 GLN A C 1
ATOM 1453 O O . GLN A 1 183 ? 2.590 0.807 -19.733 1.00 94.06 183 GLN A O 1
ATOM 1458 N N . LEU A 1 184 ? 3.120 1.661 -17.728 1.00 92.25 184 LEU A N 1
ATOM 1459 C CA . LEU A 1 184 ? 4.488 2.018 -18.109 1.00 92.25 184 LEU A CA 1
ATOM 1460 C C . LEU A 1 184 ? 5.372 0.771 -18.251 1.00 92.25 184 LEU A C 1
ATOM 1462 O O . LEU A 1 184 ? 6.118 0.656 -19.226 1.00 92.25 184 LEU A O 1
ATOM 1466 N N . LEU A 1 185 ? 5.240 -0.188 -17.331 1.00 92.12 185 LEU A N 1
ATOM 1467 C CA . LEU A 1 185 ? 5.983 -1.451 -17.353 1.00 92.12 185 LEU A CA 1
ATOM 1468 C C . LEU A 1 185 ? 5.560 -2.379 -18.501 1.00 92.12 185 LEU A C 1
ATOM 1470 O O . LEU A 1 185 ? 6.394 -3.133 -18.997 1.00 92.12 185 LEU A O 1
ATOM 1474 N N . ARG A 1 186 ? 4.322 -2.262 -19.008 1.00 92.75 186 ARG A N 1
ATOM 1475 C CA . ARG A 1 186 ? 3.814 -3.007 -20.179 1.00 92.75 186 ARG A CA 1
ATOM 1476 C C . ARG A 1 186 ? 4.702 -2.862 -21.418 1.00 92.75 186 ARG A C 1
ATOM 1478 O O . ARG A 1 186 ? 4.686 -3.705 -22.304 1.00 92.75 186 ARG A O 1
ATOM 1485 N N . ARG A 1 187 ? 5.487 -1.790 -21.516 1.00 88.44 187 ARG A N 1
ATOM 1486 C CA . ARG A 1 187 ? 6.412 -1.589 -22.642 1.00 88.44 187 ARG A CA 1
ATOM 1487 C C . ARG A 1 187 ? 7.585 -2.583 -22.644 1.00 88.44 187 ARG A C 1
ATOM 1489 O O . ARG A 1 187 ? 8.338 -2.610 -23.611 1.00 88.44 187 ARG A O 1
ATOM 1496 N N . GLN A 1 188 ? 7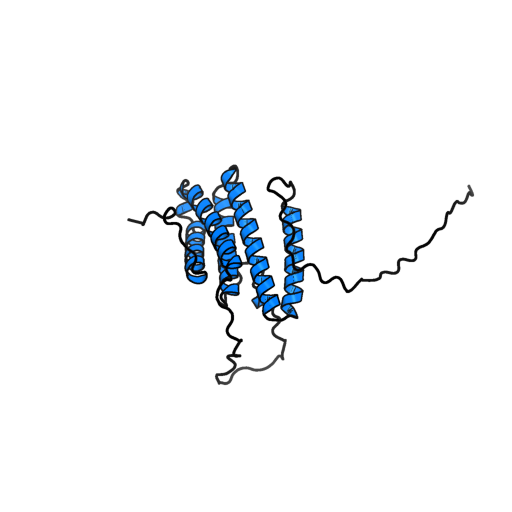.744 -3.384 -21.588 1.00 87.06 188 GLN A N 1
ATOM 1497 C CA . GLN A 1 188 ? 8.805 -4.377 -21.430 1.00 87.06 188 GLN A CA 1
ATOM 1498 C C . GLN A 1 188 ? 8.204 -5.797 -21.494 1.00 87.06 188 GLN A C 1
ATOM 1500 O O . GLN A 1 188 ? 7.637 -6.260 -20.503 1.00 87.06 188 GLN A O 1
ATOM 1505 N N . PRO A 1 189 ? 8.321 -6.521 -22.625 1.00 84.44 189 PRO A N 1
ATOM 1506 C CA . PRO A 1 189 ? 7.608 -7.788 -22.837 1.00 84.44 189 PRO A CA 1
ATOM 1507 C C . PRO A 1 189 ? 7.992 -8.880 -21.830 1.00 84.44 189 PRO A C 1
ATOM 1509 O O . PRO A 1 189 ? 7.126 -9.612 -21.365 1.00 84.44 189 PRO A O 1
ATOM 1512 N N . VAL A 1 190 ? 9.260 -8.915 -21.403 1.00 88.00 190 VAL A N 1
ATOM 1513 C CA . VAL A 1 190 ? 9.779 -9.868 -20.402 1.00 88.00 190 VAL A CA 1
ATOM 1514 C C . VAL A 1 190 ? 9.028 -9.780 -19.065 1.00 88.00 190 VAL A C 1
ATOM 1516 O O . VAL A 1 190 ? 8.936 -10.761 -18.334 1.00 88.00 190 VAL A O 1
ATOM 1519 N N . LEU A 1 191 ? 8.471 -8.612 -18.733 1.00 88.38 191 LEU A N 1
ATOM 1520 C CA . LEU A 1 191 ? 7.748 -8.407 -17.479 1.00 88.38 191 LEU A CA 1
ATOM 1521 C C . LEU A 1 191 ? 6.303 -8.907 -17.533 1.00 88.38 191 LEU A C 1
ATOM 1523 O O . LEU A 1 191 ? 5.795 -9.358 -16.510 1.00 88.38 191 LEU A O 1
ATOM 1527 N N . ILE A 1 192 ? 5.645 -8.855 -18.693 1.00 89.69 192 ILE A N 1
ATOM 1528 C CA . ILE A 1 192 ? 4.215 -9.188 -18.827 1.00 89.69 192 ILE A CA 1
ATOM 1529 C C . ILE A 1 192 ? 3.960 -10.669 -18.537 1.00 89.69 192 ILE A C 1
ATOM 1531 O O . ILE A 1 192 ? 2.955 -11.027 -17.931 1.00 89.69 192 ILE A O 1
ATOM 1535 N N . GLU A 1 193 ? 4.887 -11.536 -18.930 1.00 88.19 193 GLU A N 1
ATOM 1536 C CA . GLU A 1 193 ? 4.761 -12.984 -18.735 1.00 88.19 193 GLU A CA 1
ATOM 1537 C C . GLU A 1 193 ? 5.111 -13.424 -17.305 1.00 88.19 193 GLU A C 1
ATOM 1539 O O . GLU A 1 193 ? 4.911 -14.577 -16.927 1.00 88.19 193 GLU A O 1
ATOM 1544 N N . SER A 1 194 ? 5.612 -12.507 -16.478 1.00 91.50 194 SER A N 1
ATOM 1545 C CA . SER A 1 194 ? 6.085 -12.830 -15.138 1.00 91.50 194 SER A CA 1
ATOM 1546 C C . SER A 1 194 ? 4.939 -13.065 -14.143 1.00 91.50 194 SER A C 1
ATOM 1548 O O . SER A 1 194 ? 3.839 -12.512 -14.248 1.00 91.50 194 SER A O 1
ATOM 1550 N N . LEU A 1 195 ? 5.200 -13.876 -13.116 1.00 92.12 195 LEU A N 1
ATOM 1551 C CA . LEU A 1 195 ? 4.246 -14.121 -12.031 1.00 92.12 195 LEU A CA 1
ATOM 1552 C C . LEU A 1 195 ? 3.847 -12.833 -11.270 1.00 92.12 195 LEU A C 1
ATOM 1554 O O . LEU A 1 195 ? 2.651 -12.665 -11.009 1.00 92.12 195 LEU A O 1
ATOM 1558 N N . PRO A 1 196 ? 4.773 -11.905 -10.936 1.00 91.75 196 PRO A N 1
ATOM 1559 C CA . PRO A 1 196 ? 4.430 -10.642 -10.277 1.00 91.75 196 PRO A CA 1
ATOM 1560 C C . PRO A 1 196 ? 3.434 -9.788 -11.070 1.00 91.75 196 PRO A C 1
ATOM 1562 O O . PR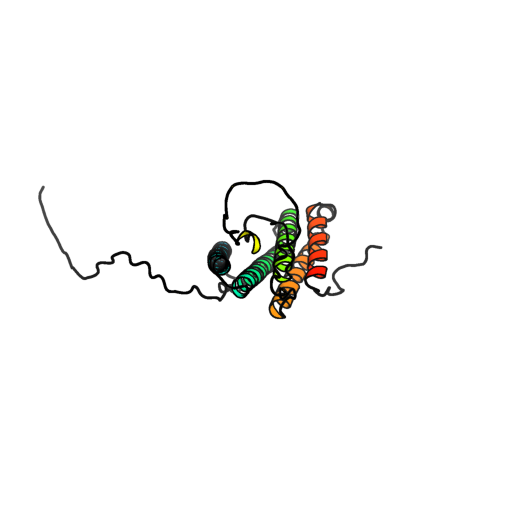O A 1 196 ? 2.519 -9.214 -10.481 1.00 91.75 196 PRO A O 1
ATOM 1565 N N . TRP A 1 197 ? 3.542 -9.770 -12.402 1.00 94.62 197 TRP A N 1
ATOM 1566 C CA . TRP A 1 197 ? 2.601 -9.065 -13.275 1.00 94.62 197 TRP A CA 1
ATOM 1567 C C . TRP A 1 197 ? 1.173 -9.585 -13.123 1.00 94.62 197 TRP A C 1
ATOM 1569 O O . TRP A 1 197 ? 0.249 -8.831 -12.801 1.00 94.62 197 TRP A O 1
ATOM 1579 N N . HIS A 1 198 ? 0.996 -10.895 -13.283 1.00 93.12 198 HIS A N 1
ATOM 1580 C CA . HIS A 1 198 ? -0.307 -11.539 -13.147 1.00 93.12 198 HIS A CA 1
ATOM 1581 C C . HIS A 1 198 ? -0.874 -11.383 -11.731 1.00 93.12 198 HIS A C 1
ATOM 1583 O O . HIS A 1 198 ? -2.064 -1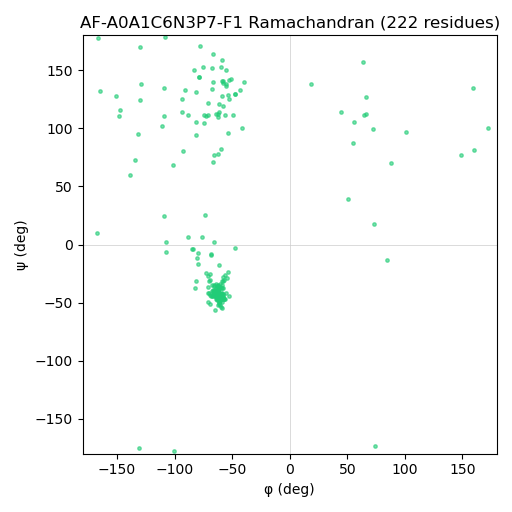1.104 -11.566 1.00 93.12 198 HIS A O 1
ATOM 1589 N N . ALA A 1 199 ? -0.026 -11.502 -10.705 1.00 90.81 199 ALA A N 1
ATOM 1590 C CA . ALA A 1 199 ? -0.426 -11.304 -9.317 1.00 90.81 199 ALA A CA 1
ATOM 1591 C C . ALA A 1 199 ? -0.929 -9.875 -9.057 1.00 90.81 199 ALA A C 1
ATOM 1593 O O . ALA A 1 199 ? -1.981 -9.715 -8.436 1.00 90.81 199 ALA A O 1
ATOM 1594 N N . ALA A 1 200 ? -0.226 -8.855 -9.562 1.00 93.12 200 ALA A N 1
ATOM 1595 C CA . ALA A 1 200 ? -0.627 -7.457 -9.425 1.00 93.12 200 ALA A CA 1
ATOM 1596 C C . ALA A 1 200 ? -1.992 -7.197 -10.081 1.00 93.12 200 ALA A C 1
ATOM 1598 O O . ALA A 1 200 ? -2.888 -6.632 -9.452 1.00 93.12 200 ALA A O 1
ATOM 1599 N N . HIS A 1 201 ? -2.192 -7.674 -11.314 1.00 93.69 201 HIS A N 1
ATOM 1600 C CA . HIS A 1 201 ? -3.469 -7.543 -12.019 1.00 93.69 201 HIS A CA 1
ATOM 1601 C C . HIS A 1 201 ? -4.620 -8.253 -11.297 1.00 93.69 201 HIS A C 1
ATOM 1603 O O . HIS A 1 201 ? -5.703 -7.680 -11.153 1.00 93.69 201 HIS A O 1
ATOM 1609 N N . ALA A 1 202 ? -4.387 -9.469 -10.799 1.00 93.31 202 ALA A N 1
ATOM 1610 C CA . ALA A 1 202 ? -5.394 -10.221 -10.061 1.00 93.31 202 ALA A CA 1
ATOM 1611 C C . ALA A 1 202 ? -5.794 -9.512 -8.754 1.00 93.31 202 ALA A C 1
ATOM 1613 O O . ALA A 1 202 ? -6.984 -9.410 -8.453 1.00 93.31 202 ALA A O 1
ATOM 1614 N N . SER A 1 203 ? -4.825 -8.975 -8.004 1.00 91.94 203 SER A N 1
ATOM 1615 C CA . SER A 1 203 ? -5.096 -8.179 -6.800 1.00 91.94 203 SER A CA 1
ATOM 1616 C C . SER A 1 203 ? -5.865 -6.899 -7.120 1.00 91.94 203 SER A C 1
ATOM 1618 O O . SER A 1 203 ? -6.864 -6.618 -6.462 1.00 91.94 203 SER A O 1
ATOM 1620 N N . LEU A 1 204 ? -5.484 -6.160 -8.167 1.00 93.44 204 LEU A N 1
ATOM 1621 C CA . LEU A 1 204 ? -6.204 -4.950 -8.584 1.00 93.44 204 LEU A CA 1
ATOM 1622 C C . LEU A 1 204 ? -7.653 -5.234 -8.995 1.00 93.44 204 LEU A C 1
ATOM 1624 O O . LEU A 1 204 ? -8.531 -4.429 -8.690 1.00 93.44 204 LEU A O 1
ATOM 1628 N N . SER A 1 205 ? -7.921 -6.371 -9.645 1.00 91.94 205 SER A N 1
ATOM 1629 C CA . SER A 1 205 ? -9.295 -6.796 -9.942 1.00 91.94 205 SER A CA 1
ATOM 1630 C C . SER A 1 205 ? -10.093 -6.997 -8.655 1.00 91.94 205 SER A C 1
ATOM 1632 O O . SER A 1 205 ? -11.143 -6.384 -8.482 1.00 91.94 205 SER A O 1
ATOM 1634 N N . ARG A 1 206 ? -9.554 -7.768 -7.701 1.00 92.00 206 ARG A N 1
ATOM 1635 C CA . ARG A 1 206 ? -10.227 -8.021 -6.418 1.00 92.00 206 ARG A CA 1
ATOM 1636 C C . ARG A 1 206 ? -10.433 -6.742 -5.611 1.00 92.00 206 ARG A C 1
ATOM 1638 O O . ARG A 1 206 ? -11.500 -6.563 -5.034 1.00 92.00 206 ARG A O 1
ATOM 1645 N N . ILE A 1 207 ? -9.462 -5.827 -5.600 1.00 91.38 207 ILE A N 1
ATOM 1646 C CA . ILE A 1 207 ? -9.595 -4.510 -4.956 1.00 91.38 207 ILE A CA 1
ATOM 1647 C C . ILE A 1 207 ? -10.787 -3.739 -5.525 1.00 91.38 207 ILE A C 1
ATOM 1649 O O . ILE A 1 207 ? -11.580 -3.198 -4.755 1.00 91.38 207 ILE A O 1
ATOM 1653 N N . ARG A 1 208 ? -10.930 -3.696 -6.854 1.00 89.88 208 ARG A N 1
ATOM 1654 C CA . ARG A 1 208 ? -12.038 -2.992 -7.516 1.00 89.88 208 ARG A CA 1
ATOM 1655 C C . ARG A 1 208 ? -13.383 -3.594 -7.138 1.00 89.88 208 ARG A C 1
ATOM 1657 O O . ARG A 1 208 ? -14.279 -2.849 -6.746 1.00 89.88 208 ARG A O 1
ATOM 1664 N N . ASP A 1 209 ? -13.483 -4.919 -7.165 1.00 88.69 209 ASP A N 1
ATOM 1665 C CA . ASP A 1 209 ? -14.707 -5.638 -6.803 1.00 88.69 209 ASP A CA 1
ATOM 1666 C C . ASP A 1 209 ? -15.085 -5.414 -5.331 1.00 88.69 209 ASP A C 1
ATOM 1668 O O . ASP A 1 209 ? -16.257 -5.237 -4.993 1.00 88.69 209 ASP A O 1
ATOM 1672 N N . MET A 1 210 ? -14.092 -5.393 -4.436 1.00 88.94 210 MET A N 1
ATOM 1673 C CA . MET A 1 210 ? -14.297 -5.162 -3.003 1.00 88.94 210 MET A CA 1
ATOM 1674 C C . MET A 1 210 ? -14.679 -3.717 -2.687 1.00 88.94 210 MET A C 1
ATOM 1676 O O . MET A 1 210 ? -15.641 -3.488 -1.957 1.00 88.94 210 MET A O 1
ATOM 1680 N N . GLY A 1 211 ? -13.927 -2.753 -3.220 1.00 82.19 211 GLY A N 1
ATOM 1681 C CA . GLY A 1 211 ? -14.093 -1.328 -2.933 1.00 82.19 211 GLY A CA 1
ATOM 1682 C C . GLY A 1 211 ? -15.148 -0.628 -3.790 1.00 82.19 211 GLY A C 1
ATOM 1683 O O . GLY A 1 211 ? -15.399 0.555 -3.572 1.00 82.19 211 GLY A O 1
ATOM 1684 N N . ARG A 1 212 ? -15.754 -1.333 -4.760 1.00 86.00 212 ARG A N 1
ATOM 1685 C CA . ARG A 1 212 ? -16.637 -0.763 -5.798 1.00 86.00 212 ARG A CA 1
ATOM 1686 C C . ARG A 1 212 ? -15.991 0.434 -6.505 1.00 86.00 212 ARG A C 1
ATOM 1688 O O . ARG A 1 212 ? -16.638 1.446 -6.762 1.00 86.00 212 ARG A O 1
ATOM 1695 N N . LEU A 1 213 ? -14.690 0.319 -6.756 1.00 84.56 213 LEU A N 1
ATOM 1696 C CA . LEU A 1 213 ? -13.874 1.384 -7.331 1.00 84.56 213 LEU A CA 1
ATOM 1697 C C . LEU A 1 213 ? -14.104 1.459 -8.841 1.00 84.56 213 LEU A C 1
ATOM 1699 O O . LEU A 1 213 ? -14.273 0.432 -9.504 1.00 84.56 213 LEU A O 1
ATOM 1703 N N . HIS A 1 214 ? -14.092 2.669 -9.393 1.00 76.38 214 HIS A N 1
ATOM 1704 C CA . HIS A 1 214 ? -14.325 2.867 -10.821 1.00 76.38 214 HIS A CA 1
ATOM 1705 C C . HIS A 1 214 ? -13.066 2.533 -11.624 1.00 76.38 214 HIS A C 1
ATOM 1707 O O . HIS A 1 214 ? -11.936 2.810 -11.212 1.00 76.38 214 HIS A O 1
ATOM 1713 N N . VAL A 1 215 ? -13.260 1.955 -12.806 1.00 56.75 215 VAL A N 1
ATOM 1714 C CA . VAL A 1 215 ? -12.205 1.839 -13.813 1.00 56.75 215 VAL A CA 1
ATOM 1715 C C . VAL A 1 215 ? -12.351 3.043 -14.724 1.00 56.75 215 VAL A C 1
ATOM 1717 O O . VAL A 1 215 ? -13.354 3.145 -15.424 1.00 56.75 215 VAL A O 1
ATOM 1720 N N . ASP A 1 216 ? -11.369 3.944 -14.728 1.00 48.06 216 ASP A N 1
ATOM 1721 C CA . ASP A 1 216 ? -11.289 4.905 -15.822 1.00 48.06 216 ASP A CA 1
ATOM 1722 C C . ASP A 1 216 ? -11.095 4.095 -17.120 1.00 48.06 216 ASP A C 1
ATOM 1724 O O . ASP A 1 216 ? -10.130 3.321 -17.214 1.00 48.06 216 ASP A O 1
ATOM 1728 N N . PRO A 1 217 ? -11.996 4.207 -18.111 1.00 41.66 217 PRO A N 1
ATOM 1729 C CA . PRO A 1 217 ? -12.048 3.320 -19.277 1.00 41.66 217 PRO A CA 1
ATOM 1730 C C . PRO A 1 217 ? -10.826 3.416 -20.213 1.00 41.66 217 PRO A C 1
ATOM 1732 O O . PRO A 1 217 ? -10.764 2.714 -21.216 1.00 41.66 217 PRO A O 1
ATOM 1735 N N . GLY A 1 218 ? -9.819 4.232 -19.888 1.00 41.03 218 GLY A N 1
ATOM 1736 C CA . GLY A 1 218 ? -8.575 4.352 -20.652 1.00 41.03 218 GLY A CA 1
ATOM 1737 C C . GLY A 1 218 ? -7.493 3.307 -20.338 1.00 41.03 218 GLY A C 1
ATOM 1738 O O . GLY A 1 218 ? -6.444 3.331 -20.976 1.00 41.03 218 GLY A O 1
ATOM 1739 N N . ALA A 1 219 ? -7.690 2.414 -19.358 1.00 43.69 219 ALA A N 1
ATOM 1740 C CA . ALA A 1 219 ? -6.591 1.620 -18.789 1.00 43.69 219 ALA A CA 1
ATOM 1741 C C . ALA A 1 219 ? -6.540 0.124 -19.157 1.00 43.69 219 ALA A C 1
ATOM 1743 O O . ALA A 1 219 ? -5.645 -0.569 -18.679 1.00 43.69 219 ALA A O 1
ATOM 1744 N N . LEU A 1 220 ? -7.436 -0.404 -19.989 1.00 40.50 220 LEU A N 1
ATOM 1745 C CA . LEU A 1 220 ? -7.320 -1.766 -20.527 1.00 40.50 220 LEU A CA 1
ATOM 1746 C C . LEU A 1 220 ? -7.919 -1.792 -21.938 1.00 40.50 220 LEU A C 1
ATOM 1748 O O . LEU A 1 220 ? -9.129 -1.610 -22.057 1.00 40.50 220 LEU A O 1
ATOM 1752 N N . PRO A 1 221 ? -7.148 -2.049 -23.012 1.00 43.00 221 PRO A N 1
ATOM 1753 C CA . PRO A 1 221 ? -7.774 -2.596 -24.200 1.00 43.00 221 PRO A CA 1
ATOM 1754 C C . PRO A 1 221 ? -8.242 -4.010 -23.849 1.00 43.00 221 PRO A C 1
ATOM 1756 O O . PRO A 1 221 ? -7.506 -4.775 -23.216 1.00 43.00 221 PRO A O 1
ATOM 1759 N N . ALA A 1 222 ? -9.477 -4.323 -24.232 1.00 40.53 222 ALA A N 1
ATOM 1760 C CA . ALA A 1 222 ? -9.993 -5.679 -24.225 1.00 40.53 222 ALA A CA 1
ATOM 1761 C C . ALA A 1 222 ? -8.963 -6.604 -24.888 1.00 40.53 222 ALA A C 1
ATOM 1763 O O . ALA A 1 222 ? -8.452 -6.294 -25.965 1.00 40.53 222 ALA A O 1
ATOM 1764 N N . ALA A 1 223 ? -8.633 -7.705 -24.217 1.00 39.12 223 ALA A N 1
ATOM 1765 C CA . ALA A 1 223 ? -7.958 -8.809 -24.872 1.00 39.12 223 ALA A CA 1
ATOM 1766 C C . ALA A 1 223 ? -8.908 -9.322 -25.964 1.00 39.12 223 ALA A C 1
ATOM 1768 O O . ALA A 1 223 ? -9.985 -9.833 -25.651 1.00 39.12 223 ALA A O 1
ATOM 1769 N N . GLY A 1 224 ? -8.537 -9.069 -27.216 1.00 35.88 224 GLY A N 1
ATOM 1770 C CA . GLY A 1 224 ? -9.043 -9.756 -28.399 1.00 35.88 224 GLY A CA 1
ATOM 1771 C C . GLY A 1 224 ? -8.009 -10.764 -28.862 1.00 35.88 224 GLY A C 1
ATOM 1772 O O . GLY A 1 224 ? -6.805 -10.493 -28.633 1.00 35.88 224 GLY A O 1
#

Mean predicted aligned error: 14.22 Å

Solvent-accessible surface area (backbone atoms only — not comparable to full-atom values): 14012 Å² total; per-residue (Å²): 142,84,89,87,84,88,80,88,82,85,81,88,76,91,76,72,92,72,84,81,89,73,75,78,74,74,93,66,74,73,82,79,69,67,99,82,61,95,51,65,66,61,52,50,52,48,46,48,57,51,52,53,52,35,45,59,44,30,57,78,48,54,75,64,35,45,47,52,38,40,52,52,49,47,54,51,50,29,52,52,29,51,51,51,38,50,48,62,73,73,48,95,66,60,66,68,60,54,39,49,54,44,23,50,50,27,43,50,48,30,34,39,52,26,52,50,39,64,44,93,55,75,72,82,56,90,71,86,55,49,78,72,75,57,47,76,71,79,87,75,67,89,86,85,88,87,80,84,76,87,84,81,79,68,80,64,72,82,64,68,50,54,72,50,77,66,54,44,51,49,51,47,51,28,52,51,30,50,52,52,46,50,61,62,49,60,79,40,69,82,48,62,80,33,67,47,45,54,50,22,54,53,28,49,52,52,36,30,70,70,65,71,47,84,76,70,83,87,77,63,82,78,89,123

Nearest PDB structures (foldseek):
  7ycx-assembly1_D  TM=1.653E-01  e=8.099E+00  Homo sapiens